Protein AF-A0A800BW00-F1 (afdb_monomer)

Solvent-accessible surface area (backbone atoms only — not comparable to full-atom values): 14120 Å² total; per-residue (Å²): 138,85,85,80,90,79,87,91,86,82,82,83,68,64,70,68,63,59,71,74,69,76,74,95,63,88,68,60,71,75,59,59,66,57,48,54,57,53,54,50,50,49,52,53,50,50,56,48,49,52,53,50,49,52,51,50,49,50,48,52,51,47,51,51,48,52,56,72,67,38,97,71,76,51,68,28,74,31,59,36,51,35,24,30,64,64,53,65,31,50,67,81,62,54,48,66,41,46,53,52,52,51,55,49,57,40,66,57,55,62,74,54,55,73,69,74,48,87,55,77,43,78,48,44,26,68,59,50,11,66,46,58,75,42,58,55,73,56,28,49,54,52,49,60,59,26,44,64,49,44,53,67,30,52,40,37,38,71,80,49,99,87,42,76,46,77,42,54,49,33,71,45,64,47,72,40,88,88,79,49,32,37,41,35,21,59,20,71,80,56,46,66,42,49,39,92,74,88,66,69,54,30,73,47,46,41,53,81,54,46,81,58,86,44,40,65,60,52,48,51,50,42,41,56,47,44,67,53,75,87,81,66,86,82,80,80,88,88,124

pLDDT: mean 77.27, std 19.31, range [29.03, 94.06]

Secondary structure (DSSP, 8-state):
-----------SSHHHHSSSSS------HHHHHHHHHHHHHHHHHHHHHHHHHHHHHHHHHHHHHHHHH-TT--GGGSEEEEEHHHHHSB----HHHHHHHHHHHHT--HHHHTTT---EEEEEHHHHHHHHT--HHHHHHHHHHHHHHHHHPEEEEESSSS-EEEEESEEEEEEETTTTEEEEEE-HHHHTTTSS--SSEEEEETHHHHT---HHHHHHHHHHHHHS--SS--SSS--

Mean predicted aligned error: 15.11 Å

Nearest PDB structures (foldseek):
  7sgc-assembly1_C  TM=8.863E-01  e=3.454E-10  Escherichia coli
  7rva-assembly1_C  TM=8.555E-01  e=1.432E-09  Escherichia coli K-12
  7soz-assembly1_C  TM=8.643E-01  e=3.095E-09  Escherichia coli
  1hkq-assembly1_A  TM=8.063E-01  e=1.574E-05  Pseudomonas savastanoi
  1hkq-assembly1_B  TM=7.319E-01  e=1.411E-04  Pseudomonas savastanoi

Foldseek 3Di:
DDDDDDDDPDPPPVVVVVVVPDDPPPPPPVVVVVVVVVVVVVVVVVVVVVVVVVVVVVVVVVVVVVCVVDPPPQLQQFKFKFFLQQLPWDWDDWPLLVLVLRSQLSQDDQVCLVVLDWDKGKDALVSSCRNQVHDSVVSLVSLVVNQVVLQVIWTWGDPDPPDIDIDRQWPDWDQDNVRRMIITTGDSVRSVRGHDDPDQMFMDRNNVVSPDPGPVVVSVVSNVRSPPPPPDDDDDPPD

Structure (mmCIF, N/CA/C/O backbone):
data_AF-A0A800BW00-F1
#
_entry.id   AF-A0A800BW00-F1
#
loop_
_atom_site.group_PDB
_atom_site.id
_atom_site.type_symbol
_atom_site.label_atom_id
_atom_site.label_alt_id
_atom_site.label_comp_id
_atom_site.label_asym_id
_atom_site.label_entity_id
_atom_site.label_seq_id
_atom_site.pdbx_PDB_ins_code
_atom_site.Cartn_x
_atom_site.Cartn_y
_atom_site.Cartn_z
_atom_site.occupancy
_atom_site.B_iso_or_equiv
_atom_site.auth_seq_id
_atom_site.auth_comp_id
_atom_site.auth_asym_id
_atom_site.auth_atom_id
_atom_site.pdbx_PDB_model_num
ATOM 1 N N . MET A 1 1 ? 78.140 -37.253 34.066 1.00 41.62 1 MET A N 1
ATOM 2 C CA . MET A 1 1 ? 77.444 -37.185 32.760 1.00 41.62 1 MET A CA 1
ATOM 3 C C . MET A 1 1 ? 76.168 -36.368 32.936 1.00 41.62 1 MET A C 1
ATOM 5 O O . MET A 1 1 ? 75.093 -36.925 33.069 1.00 41.62 1 MET A O 1
ATOM 9 N N . ASP A 1 2 ? 76.222 -35.083 33.258 1.00 29.98 2 ASP A N 1
ATOM 10 C CA . ASP A 1 2 ? 76.850 -33.948 32.567 1.00 29.98 2 ASP A CA 1
ATOM 11 C C . ASP A 1 2 ? 76.110 -33.461 31.315 1.00 29.98 2 ASP A C 1
ATOM 13 O O . ASP A 1 2 ? 75.884 -34.200 30.365 1.00 29.98 2 ASP A O 1
ATOM 17 N N . TYR A 1 3 ? 75.860 -32.149 31.371 1.00 29.03 3 TYR A N 1
ATOM 18 C CA . TYR A 1 3 ? 75.528 -31.185 30.321 1.00 29.03 3 TYR A CA 1
ATOM 19 C C . TYR A 1 3 ? 74.056 -30.958 29.913 1.00 29.03 3 TYR A C 1
ATOM 21 O O . TYR A 1 3 ? 73.562 -31.403 28.888 1.00 29.03 3 TYR A O 1
ATOM 29 N N . LYS A 1 4 ? 73.466 -30.042 30.702 1.00 37.84 4 LYS A N 1
ATOM 30 C CA . LYS A 1 4 ? 72.982 -28.702 30.297 1.00 37.84 4 LYS A CA 1
ATOM 31 C C . LYS A 1 4 ? 71.547 -28.510 29.784 1.00 37.84 4 LYS A C 1
ATOM 33 O O . LYS A 1 4 ? 71.197 -28.743 28.635 1.00 37.84 4 LYS A O 1
ATOM 38 N N . ARG A 1 5 ? 70.799 -27.828 30.662 1.00 41.22 5 ARG A N 1
ATOM 39 C CA . ARG A 1 5 ? 69.861 -26.738 30.352 1.00 41.22 5 ARG A CA 1
ATOM 40 C C . ARG A 1 5 ? 70.547 -25.671 29.484 1.00 41.22 5 ARG A C 1
ATOM 42 O O . ARG A 1 5 ? 71.593 -25.180 29.894 1.00 41.22 5 ARG A O 1
ATOM 49 N N . GLU A 1 6 ? 69.924 -25.240 28.388 1.00 34.34 6 GLU A N 1
ATOM 50 C CA . GLU A 1 6 ? 70.204 -23.939 27.756 1.00 34.34 6 GLU A CA 1
ATOM 51 C C . GLU A 1 6 ? 69.016 -23.495 26.866 1.00 34.34 6 GLU A C 1
ATOM 53 O O . GLU A 1 6 ? 68.784 -24.001 25.777 1.00 34.34 6 GLU A O 1
ATOM 58 N N . ASN A 1 7 ? 68.230 -22.558 27.408 1.00 35.44 7 ASN A N 1
ATOM 59 C CA . ASN A 1 7 ? 67.708 -21.343 26.768 1.00 35.44 7 ASN A CA 1
ATOM 60 C C . ASN A 1 7 ? 67.065 -21.410 25.363 1.00 35.44 7 ASN A C 1
ATOM 62 O O . ASN A 1 7 ? 67.745 -21.347 24.346 1.00 35.44 7 ASN A O 1
ATOM 66 N N . LEU A 1 8 ? 65.733 -21.273 25.314 1.00 38.78 8 LEU A N 1
ATOM 67 C CA . LEU A 1 8 ? 65.005 -20.714 24.159 1.00 38.78 8 LEU A CA 1
ATOM 68 C C . LEU A 1 8 ? 63.895 -19.751 24.612 1.00 38.78 8 LEU A C 1
ATOM 70 O O . LEU A 1 8 ? 62.760 -19.771 24.149 1.00 38.78 8 LEU A O 1
ATOM 74 N N . GLY A 1 9 ? 64.258 -18.871 25.542 1.00 42.97 9 GLY A N 1
ATOM 75 C CA . GLY A 1 9 ? 63.550 -17.627 25.804 1.00 42.97 9 GLY A CA 1
ATOM 76 C C . GLY A 1 9 ? 64.455 -16.466 25.428 1.00 42.97 9 GLY A C 1
ATOM 77 O O . GLY A 1 9 ? 65.104 -15.939 26.307 1.00 42.97 9 GLY A O 1
ATOM 78 N N . TYR A 1 10 ? 64.562 -16.120 24.144 1.00 36.16 10 TYR A N 1
ATOM 79 C CA . TYR A 1 10 ? 65.079 -14.833 23.647 1.00 36.16 10 TYR A CA 1
ATOM 80 C C . TYR A 1 10 ? 64.805 -14.750 22.133 1.00 36.16 10 TYR A C 1
ATOM 82 O O . TYR A 1 10 ? 64.860 -15.769 21.451 1.00 36.16 10 TYR A O 1
ATOM 90 N N . LYS A 1 11 ? 64.555 -13.538 21.610 1.00 42.19 11 LYS A N 1
ATOM 91 C CA . LYS A 1 11 ? 64.325 -13.157 20.186 1.00 42.19 11 LYS A CA 1
ATOM 92 C C . LYS A 1 11 ? 62.882 -12.935 19.703 1.00 42.19 11 LYS A C 1
ATOM 94 O O . LYS A 1 11 ? 62.528 -13.307 18.585 1.00 42.19 11 LYS A O 1
ATOM 99 N N . ARG A 1 12 ? 62.071 -12.191 20.465 1.00 42.47 12 ARG A N 1
ATOM 100 C CA . ARG A 1 12 ? 60.979 -11.377 19.872 1.00 42.47 12 ARG A CA 1
ATOM 101 C C . ARG A 1 12 ? 61.282 -9.875 19.792 1.00 42.47 12 ARG A C 1
ATOM 103 O O . ARG A 1 12 ? 60.566 -9.174 19.083 1.00 42.47 12 ARG A O 1
ATOM 110 N N . GLU A 1 13 ? 62.357 -9.388 20.412 1.00 40.47 13 GLU A N 1
ATOM 111 C CA . GLU A 1 13 ? 62.658 -7.946 20.442 1.00 40.47 13 GLU A CA 1
ATOM 112 C C . GLU A 1 13 ? 63.610 -7.462 19.330 1.00 40.47 13 GLU A C 1
ATOM 114 O O . GLU A 1 13 ? 63.508 -6.316 18.898 1.00 40.47 13 GLU A O 1
ATOM 119 N N . ASP A 1 14 ? 64.415 -8.338 18.722 1.00 40.94 14 ASP A N 1
ATOM 120 C CA . ASP A 1 14 ? 65.427 -7.907 17.737 1.00 40.94 14 ASP A CA 1
ATOM 121 C C . ASP A 1 14 ? 64.883 -7.605 16.327 1.00 40.94 14 ASP A C 1
ATOM 123 O O . ASP A 1 14 ? 65.545 -6.945 15.525 1.00 40.94 14 ASP A O 1
ATOM 127 N N . LYS A 1 15 ? 63.652 -8.025 15.996 1.00 41.81 15 LYS A N 1
ATOM 128 C CA . LYS A 1 15 ? 63.045 -7.710 14.684 1.00 41.81 15 LYS A CA 1
ATOM 129 C C . LYS A 1 15 ? 62.496 -6.284 14.593 1.00 41.81 15 LYS A C 1
ATOM 131 O O . LYS A 1 15 ? 62.292 -5.799 13.482 1.00 41.81 15 LYS A O 1
ATOM 136 N N . LYS A 1 16 ? 62.293 -5.597 15.724 1.00 40.97 16 LYS A N 1
ATOM 137 C CA . LYS A 1 16 ? 61.867 -4.187 15.728 1.00 40.97 16 LYS A CA 1
ATOM 138 C C . LYS A 1 16 ? 63.022 -3.232 15.415 1.00 40.97 16 LYS A C 1
ATOM 140 O O . LYS A 1 16 ? 62.787 -2.220 14.769 1.00 40.97 16 LYS A O 1
ATOM 145 N N . ASN A 1 17 ? 64.261 -3.595 15.754 1.00 39.09 17 ASN A N 1
ATOM 146 C CA . ASN A 1 17 ? 65.434 -2.743 15.520 1.00 39.09 17 ASN A CA 1
ATOM 147 C C . ASN A 1 17 ? 66.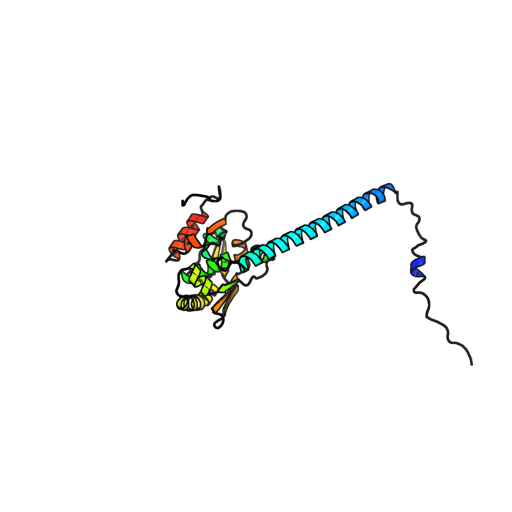141 -2.982 14.176 1.00 39.09 17 ASN A C 1
ATOM 149 O O . ASN A 1 17 ? 66.940 -2.148 13.756 1.00 39.09 17 ASN A O 1
ATOM 153 N N . LEU A 1 18 ? 65.819 -4.061 13.452 1.00 37.88 18 LEU A N 1
ATOM 154 C CA . LEU A 1 18 ? 66.419 -4.338 12.139 1.00 37.88 18 LEU A CA 1
ATOM 155 C C . LEU A 1 18 ? 65.676 -3.677 10.962 1.00 37.88 18 LEU A C 1
ATOM 157 O O . LEU A 1 18 ? 66.246 -3.529 9.884 1.00 37.88 18 LEU A O 1
ATOM 161 N N . LEU A 1 19 ? 64.437 -3.222 11.171 1.00 38.59 19 LEU A N 1
ATOM 162 C CA . LEU A 1 19 ? 63.705 -2.390 10.203 1.00 38.59 19 LEU A CA 1
ATOM 163 C C . LEU A 1 19 ? 63.996 -0.888 10.368 1.00 38.59 19 LEU A C 1
ATOM 165 O O . LEU A 1 19 ? 63.634 -0.100 9.501 1.00 38.59 19 LEU A O 1
ATOM 169 N N . VAL A 1 20 ? 64.695 -0.495 11.440 1.00 45.06 20 VAL A N 1
ATOM 170 C CA . VAL A 1 20 ? 65.101 0.900 11.701 1.00 45.06 20 VAL A CA 1
ATOM 171 C C . VAL A 1 20 ? 66.422 1.257 10.996 1.00 45.06 20 VAL A C 1
ATOM 173 O O . VAL A 1 20 ? 66.742 2.429 10.838 1.00 45.06 20 VAL A O 1
ATOM 176 N N . LYS A 1 21 ? 67.180 0.273 10.491 1.00 45.50 21 LYS A N 1
ATOM 177 C CA . LYS A 1 21 ? 68.463 0.495 9.798 1.00 45.50 21 LYS A CA 1
ATOM 178 C C . LYS A 1 21 ? 68.526 -0.199 8.439 1.00 45.50 21 LYS A C 1
ATOM 180 O O . LYS A 1 21 ? 69.356 -1.073 8.221 1.00 45.50 21 LYS A O 1
ATOM 185 N N . LYS A 1 22 ? 67.658 0.185 7.505 1.00 39.34 22 LYS A N 1
ATOM 186 C CA . LYS A 1 22 ? 67.897 -0.009 6.064 1.00 39.34 22 LYS A CA 1
ATOM 187 C C . LYS A 1 22 ? 67.006 0.942 5.274 1.00 39.34 22 LYS A C 1
ATOM 189 O O . LYS A 1 22 ? 65.832 0.668 5.056 1.00 39.34 22 LYS A O 1
ATOM 194 N N . GLY A 1 23 ? 67.595 2.052 4.838 1.00 36.59 23 GLY A N 1
ATOM 195 C CA . GLY A 1 23 ? 66.971 2.965 3.888 1.00 36.59 23 GLY A CA 1
ATOM 196 C C . GLY A 1 23 ? 66.739 4.370 4.422 1.00 36.59 23 GLY A C 1
ATOM 197 O O . GLY A 1 23 ? 65.616 4.859 4.365 1.00 36.59 23 GLY A O 1
ATOM 198 N N . GLU A 1 24 ? 67.810 5.067 4.804 1.00 39.94 24 GLU A N 1
ATOM 199 C CA . GLU A 1 24 ? 67.910 6.504 4.521 1.00 39.94 24 GLU A CA 1
ATOM 200 C C . GLU A 1 24 ? 67.928 6.685 2.992 1.00 39.94 24 GLU A C 1
ATOM 202 O O . GLU A 1 24 ? 68.949 6.946 2.364 1.00 39.94 24 GLU A O 1
ATOM 207 N N . LYS A 1 25 ? 66.783 6.459 2.347 1.00 44.72 25 LYS A N 1
ATOM 208 C CA . LYS A 1 25 ? 66.504 7.076 1.060 1.00 44.72 25 LYS A CA 1
ATOM 209 C C . LYS A 1 25 ? 65.885 8.413 1.408 1.00 44.72 25 LYS A C 1
ATOM 211 O O . LYS A 1 25 ? 64.810 8.455 1.996 1.00 44.72 25 LYS A O 1
ATOM 216 N N . SER A 1 26 ? 66.605 9.481 1.083 1.00 45.34 26 SER A N 1
ATOM 217 C CA . SER A 1 26 ? 66.084 10.843 1.026 1.00 45.34 26 SER A CA 1
ATOM 218 C C . SER A 1 26 ? 64.812 10.838 0.172 1.00 45.34 26 SER A C 1
ATOM 220 O O . SER A 1 26 ? 64.856 10.885 -1.058 1.00 45.34 26 SER A O 1
ATOM 222 N N . TYR A 1 27 ? 63.660 10.670 0.821 1.00 41.00 27 TYR A N 1
ATOM 223 C CA . TYR A 1 27 ? 62.374 10.904 0.197 1.00 41.00 27 TYR A CA 1
ATOM 224 C C . TYR A 1 27 ? 62.243 12.411 0.095 1.00 41.00 27 TYR A C 1
ATOM 226 O O . TYR A 1 27 ? 62.194 13.104 1.107 1.00 41.00 27 TYR A O 1
ATOM 234 N N . ASN A 1 28 ? 62.233 12.895 -1.143 1.00 49.25 28 ASN A N 1
ATOM 235 C CA . ASN A 1 28 ? 62.071 14.294 -1.493 1.00 49.25 28 ASN A CA 1
ATOM 236 C C . ASN A 1 28 ? 60.967 14.930 -0.624 1.00 49.25 28 ASN A C 1
ATOM 238 O O . ASN A 1 28 ? 59.780 14.619 -0.769 1.00 49.25 28 ASN A O 1
ATOM 242 N N . THR A 1 29 ? 61.375 15.803 0.299 1.00 50.78 29 THR A N 1
ATOM 243 C CA . THR A 1 29 ? 60.550 16.433 1.344 1.00 50.78 29 THR A CA 1
ATOM 244 C C . THR A 1 29 ? 59.354 17.203 0.763 1.00 50.78 29 THR A C 1
ATOM 246 O O . THR A 1 29 ? 58.378 17.474 1.459 1.00 50.78 29 THR A O 1
ATOM 249 N N . SER A 1 30 ? 59.387 17.497 -0.543 1.00 49.91 30 SER A N 1
ATOM 250 C CA . SER A 1 30 ? 58.308 18.131 -1.308 1.00 49.91 30 SER A CA 1
ATOM 251 C C . SER A 1 30 ? 57.120 17.216 -1.657 1.00 49.91 30 SER A C 1
ATOM 253 O O . SER A 1 30 ? 56.033 17.725 -1.925 1.00 49.91 30 SER A O 1
ATOM 255 N N . HIS A 1 31 ? 57.288 15.886 -1.660 1.00 49.12 31 HIS A N 1
ATOM 256 C CA . HIS A 1 31 ? 56.209 14.930 -1.966 1.00 49.12 31 HIS A CA 1
ATOM 257 C C . HIS A 1 31 ? 55.423 14.529 -0.709 1.00 49.12 31 HIS A C 1
ATOM 259 O O . HIS A 1 31 ? 54.194 14.490 -0.728 1.00 49.12 31 HIS A O 1
ATOM 265 N N . VAL A 1 32 ? 56.114 14.311 0.415 1.00 50.03 32 VAL A N 1
ATOM 266 C CA . VAL A 1 32 ? 55.488 14.002 1.715 1.00 50.03 32 VAL A CA 1
ATOM 267 C C . VAL A 1 32 ? 54.689 15.202 2.245 1.00 50.03 32 VAL A C 1
ATOM 269 O O . VAL A 1 32 ? 53.595 15.020 2.781 1.00 50.03 32 VAL A O 1
ATOM 272 N N . SER A 1 33 ? 55.159 16.435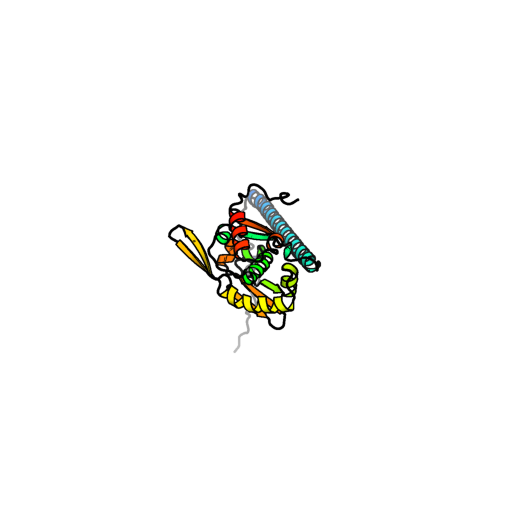 2.009 1.00 53.69 33 SER A N 1
ATOM 273 C CA . SER A 1 33 ? 54.460 17.657 2.434 1.00 53.69 33 SER A CA 1
ATOM 274 C C . SER A 1 33 ? 53.135 17.912 1.707 1.00 53.69 33 SER A C 1
ATOM 276 O O . SER A 1 33 ? 52.297 18.633 2.237 1.00 53.69 33 SER A O 1
ATOM 278 N N . ARG A 1 34 ? 52.907 17.301 0.532 1.00 56.56 34 ARG A N 1
ATOM 279 C CA . ARG A 1 34 ? 51.633 17.387 -0.213 1.00 56.56 34 ARG A CA 1
ATOM 280 C C . ARG A 1 34 ? 50.630 16.293 0.168 1.00 56.56 34 ARG A C 1
ATOM 282 O O . ARG A 1 34 ? 49.428 16.523 0.086 1.00 56.56 34 ARG A O 1
ATOM 289 N N . ILE A 1 35 ? 51.101 15.127 0.617 1.00 57.56 35 ILE A N 1
ATOM 290 C CA . ILE A 1 35 ? 50.253 13.967 0.955 1.00 57.56 35 ILE A CA 1
ATOM 291 C C . ILE A 1 35 ? 49.635 14.105 2.354 1.00 57.56 35 ILE A C 1
ATOM 293 O O . ILE A 1 35 ? 48.462 13.789 2.547 1.00 57.56 35 ILE A O 1
ATOM 297 N N . VAL A 1 36 ? 50.392 14.615 3.330 1.00 60.59 36 VAL A N 1
ATOM 298 C CA . VAL A 1 36 ? 49.914 14.786 4.715 1.00 60.59 36 VAL A CA 1
ATOM 299 C C . VAL A 1 36 ? 48.703 15.741 4.815 1.00 60.59 36 VAL A C 1
ATOM 301 O O . VAL A 1 36 ? 47.727 15.375 5.475 1.00 60.59 36 VAL A O 1
ATOM 304 N N . PRO A 1 37 ? 48.671 16.902 4.128 1.00 68.12 37 PRO A N 1
ATOM 305 C CA . PRO A 1 37 ? 47.488 17.763 4.078 1.00 68.12 37 PRO A CA 1
ATOM 306 C C . PRO A 1 37 ? 46.283 17.084 3.423 1.00 68.12 37 PRO A C 1
ATOM 308 O O . PRO A 1 37 ? 45.175 17.207 3.935 1.00 68.12 37 PRO A O 1
ATOM 311 N N . ALA A 1 38 ? 46.490 16.323 2.342 1.00 67.25 38 ALA A N 1
ATOM 312 C CA . ALA A 1 38 ? 45.420 15.596 1.657 1.00 67.25 38 ALA A CA 1
ATOM 313 C C . ALA A 1 38 ? 44.817 14.482 2.535 1.00 67.25 38 ALA A C 1
ATOM 315 O O . ALA A 1 38 ? 43.601 14.304 2.571 1.00 67.25 38 ALA A O 1
ATOM 316 N N . MET A 1 39 ? 45.642 13.769 3.310 1.00 63.50 39 MET A N 1
ATOM 317 C CA . MET A 1 39 ? 45.172 12.782 4.291 1.00 63.50 39 MET A CA 1
ATOM 318 C C . MET A 1 39 ? 44.421 13.425 5.463 1.00 63.50 39 MET A C 1
ATOM 320 O O . MET A 1 39 ? 43.438 12.857 5.937 1.00 63.50 39 MET A O 1
ATOM 324 N N . ASN A 1 40 ? 44.846 14.603 5.926 1.00 74.25 40 ASN A N 1
ATOM 325 C CA . ASN A 1 40 ? 44.135 15.340 6.974 1.00 74.25 40 ASN A CA 1
ATOM 326 C C . ASN A 1 40 ? 42.794 15.885 6.464 1.00 74.25 40 ASN A C 1
ATOM 328 O O . ASN A 1 40 ? 41.780 15.732 7.138 1.00 74.25 40 ASN A O 1
ATOM 332 N N . GLN A 1 41 ? 42.754 16.396 5.232 1.00 76.94 41 GLN A N 1
ATOM 333 C CA . GLN A 1 41 ? 41.512 16.782 4.562 1.00 76.94 41 GLN A CA 1
ATOM 334 C C . GLN A 1 41 ? 40.561 15.589 4.397 1.00 76.94 41 GLN A C 1
ATOM 336 O O . GLN A 1 41 ? 39.372 15.716 4.671 1.00 76.94 41 GLN A O 1
ATOM 341 N N . ALA A 1 42 ? 41.067 14.412 4.016 1.00 75.06 42 ALA A N 1
ATOM 342 C CA . ALA A 1 42 ? 40.253 13.201 3.915 1.00 75.06 42 ALA A CA 1
ATOM 343 C C . ALA A 1 42 ? 39.660 12.782 5.274 1.00 75.06 42 ALA A C 1
ATOM 345 O O . ALA A 1 42 ? 38.479 12.446 5.345 1.00 75.06 42 ALA A O 1
ATOM 346 N N . LYS A 1 43 ? 40.438 12.859 6.363 1.00 77.75 43 LYS A N 1
ATOM 347 C CA . LYS A 1 43 ? 39.954 12.593 7.731 1.00 77.75 43 LYS A CA 1
ATOM 348 C C . LYS A 1 43 ? 38.872 13.584 8.163 1.00 77.75 43 LYS A C 1
ATOM 350 O O . LYS A 1 43 ? 37.845 13.164 8.694 1.00 77.75 43 LYS A O 1
ATOM 355 N N . ASP A 1 44 ? 39.055 14.869 7.872 1.00 85.50 44 ASP A N 1
ATOM 356 C CA . ASP A 1 44 ? 38.064 15.908 8.172 1.00 85.50 44 ASP A CA 1
ATOM 357 C C . ASP A 1 44 ? 36.767 15.717 7.376 1.00 85.50 44 ASP A C 1
ATOM 359 O O . ASP A 1 44 ? 35.671 15.924 7.901 1.00 85.50 44 ASP A O 1
ATOM 363 N N . LEU A 1 45 ? 36.868 15.293 6.113 1.00 85.31 45 LEU A N 1
ATOM 364 C CA . LEU A 1 45 ? 35.713 14.986 5.268 1.00 85.31 45 LEU A CA 1
ATOM 365 C C . LEU A 1 45 ? 34.942 13.767 5.779 1.00 85.31 45 LEU A C 1
ATOM 367 O O . LEU A 1 45 ? 33.714 13.813 5.836 1.00 85.31 45 LEU A O 1
ATOM 371 N N . ILE A 1 46 ? 35.639 12.711 6.204 1.00 84.94 46 ILE A N 1
ATOM 372 C CA . ILE A 1 46 ? 35.016 11.530 6.819 1.00 84.94 46 ILE A CA 1
ATOM 373 C C . ILE A 1 46 ? 34.299 11.930 8.113 1.00 84.94 46 ILE A C 1
ATOM 375 O O . ILE A 1 46 ? 33.116 11.632 8.269 1.00 84.94 46 ILE A O 1
ATOM 379 N N . ALA A 1 47 ? 34.949 12.712 8.979 1.00 87.75 47 ALA A N 1
ATOM 380 C CA . ALA A 1 47 ? 34.338 13.209 10.212 1.00 87.75 47 ALA A CA 1
ATOM 381 C C . ALA A 1 47 ? 33.104 14.098 9.948 1.00 87.75 47 ALA A C 1
ATOM 383 O O . ALA A 1 47 ? 32.127 14.066 10.700 1.00 87.75 47 ALA A O 1
ATOM 384 N N . ARG A 1 48 ? 33.106 14.891 8.865 1.00 87.62 48 ARG A N 1
ATOM 385 C CA . ARG A 1 48 ? 31.930 15.663 8.420 1.00 87.62 48 ARG A CA 1
ATOM 386 C C . ARG A 1 48 ? 30.810 14.756 7.911 1.00 87.62 48 ARG A C 1
ATOM 388 O O . ARG A 1 48 ? 29.658 14.993 8.263 1.00 87.62 48 ARG A O 1
ATOM 395 N N . LEU A 1 49 ? 31.121 13.721 7.128 1.00 83.44 49 LEU A N 1
ATOM 396 C CA . LEU A 1 49 ? 30.138 12.748 6.637 1.00 83.44 49 LEU A CA 1
ATOM 397 C C . LEU A 1 49 ? 29.487 11.963 7.779 1.00 83.44 49 LEU A C 1
ATOM 399 O O . LEU A 1 49 ? 28.273 11.780 7.769 1.00 83.44 49 LEU A O 1
ATOM 403 N N . GLU A 1 50 ? 30.259 11.552 8.782 1.00 87.12 50 GLU A N 1
ATOM 404 C CA . GLU A 1 50 ? 29.741 10.882 9.979 1.00 87.12 50 GLU A CA 1
ATOM 405 C C . GLU A 1 50 ? 28.809 11.797 10.779 1.00 87.12 50 GLU A C 1
ATOM 407 O O . GLU A 1 50 ? 27.705 11.389 11.136 1.00 87.12 50 GLU A O 1
ATOM 412 N N . LYS A 1 51 ? 29.184 13.071 10.972 1.00 88.00 51 LYS A N 1
ATOM 413 C CA . LYS A 1 51 ? 28.306 14.074 11.602 1.00 88.00 51 LYS A CA 1
ATOM 414 C C . LYS A 1 51 ? 27.020 14.298 10.807 1.00 88.00 51 LYS A C 1
ATOM 416 O O . LYS A 1 51 ? 25.951 14.404 11.403 1.00 88.00 51 LYS A O 1
ATOM 421 N N . LEU A 1 52 ? 27.098 14.357 9.477 1.00 85.75 52 LEU A N 1
ATOM 422 C CA . LEU A 1 52 ? 25.927 14.506 8.608 1.00 85.75 52 LEU A CA 1
ATOM 423 C C . LEU A 1 52 ? 25.009 13.284 8.678 1.00 85.75 52 LEU A C 1
ATOM 425 O O . LEU A 1 52 ? 23.799 13.456 8.810 1.00 85.75 52 LEU A O 1
ATOM 429 N N . ARG A 1 53 ? 25.569 12.068 8.650 1.00 81.62 53 ARG A N 1
ATOM 430 C CA . ARG A 1 53 ? 24.812 10.818 8.819 1.00 81.62 53 ARG A CA 1
ATOM 431 C C . ARG A 1 53 ? 24.124 10.773 10.176 1.00 81.62 53 ARG A C 1
ATOM 433 O O . ARG A 1 53 ? 22.913 10.607 10.212 1.00 81.62 53 ARG A O 1
ATOM 440 N N . ALA A 1 54 ? 24.844 11.054 11.260 1.00 85.69 54 ALA A N 1
ATOM 441 C CA . ALA A 1 54 ? 24.277 11.087 12.606 1.00 85.69 54 ALA A CA 1
ATOM 442 C C . ALA A 1 54 ? 23.188 12.164 12.761 1.00 85.69 54 ALA A C 1
ATOM 444 O O . ALA A 1 54 ? 22.173 11.930 13.412 1.00 85.69 54 ALA A O 1
ATOM 445 N N . ASN A 1 55 ? 23.355 13.341 12.150 1.00 87.25 55 ASN A N 1
ATOM 446 C CA . ASN A 1 55 ? 22.319 14.378 12.136 1.00 87.25 55 ASN A CA 1
ATOM 447 C C . ASN A 1 55 ? 21.091 13.944 11.330 1.00 87.25 55 ASN A C 1
ATOM 449 O O . ASN A 1 55 ? 19.965 14.211 11.746 1.00 87.25 55 ASN A O 1
ATOM 453 N N . HIS A 1 56 ? 21.294 13.269 10.199 1.00 79.31 56 HIS A N 1
ATOM 454 C CA . HIS A 1 56 ? 20.215 12.739 9.374 1.00 79.31 56 HIS A CA 1
ATOM 455 C C . HIS A 1 56 ? 19.465 11.605 10.085 1.00 79.31 56 HIS A C 1
ATOM 457 O O . HIS A 1 56 ? 18.240 11.600 10.084 1.00 79.31 56 HIS A O 1
ATOM 463 N N . GLU A 1 57 ? 20.176 10.697 10.754 1.00 77.88 57 GLU A N 1
ATOM 464 C CA . GLU A 1 57 ? 19.608 9.629 11.584 1.00 77.88 57 GLU A CA 1
ATOM 465 C C . GLU A 1 57 ? 18.839 10.201 12.774 1.00 77.88 57 GLU A C 1
ATOM 467 O O . GLU A 1 57 ? 17.695 9.823 12.992 1.00 77.88 57 GLU A O 1
ATOM 472 N N . LYS A 1 58 ? 19.399 11.183 13.493 1.00 76.69 58 LYS A N 1
ATOM 473 C CA . LYS A 1 58 ? 18.696 11.891 14.576 1.00 76.69 58 LYS A CA 1
ATOM 474 C C . LYS A 1 58 ? 17.461 12.630 14.071 1.00 76.69 58 LYS A C 1
ATOM 476 O O . LYS A 1 58 ? 16.453 12.647 14.768 1.00 76.69 58 LYS A O 1
ATOM 481 N N . LYS A 1 59 ? 17.518 13.231 12.878 1.00 76.44 59 LYS A N 1
ATOM 482 C CA . LYS A 1 59 ? 16.364 13.881 12.243 1.00 76.44 59 LYS A CA 1
ATOM 483 C C . LYS A 1 59 ? 15.302 12.849 11.860 1.00 76.44 59 LYS A C 1
ATOM 485 O O . LYS A 1 59 ? 14.147 13.062 12.195 1.00 76.44 59 LYS A O 1
ATOM 490 N N . ALA A 1 60 ? 15.687 11.728 11.251 1.00 72.31 60 ALA A N 1
ATOM 491 C CA . ALA A 1 60 ? 14.784 10.629 10.910 1.00 72.31 60 ALA A CA 1
ATOM 492 C C . ALA A 1 60 ? 14.132 10.021 12.162 1.00 72.31 60 ALA A C 1
ATOM 494 O O . ALA A 1 60 ? 12.913 9.913 12.212 1.00 72.31 60 ALA A O 1
ATOM 495 N N . LEU A 1 61 ? 14.916 9.730 13.205 1.00 71.00 61 LEU A N 1
ATOM 496 C CA . LEU A 1 61 ? 14.441 9.240 14.502 1.00 71.00 61 LEU A CA 1
ATOM 497 C C . LEU A 1 61 ? 13.535 10.253 15.197 1.00 71.00 61 LEU A C 1
ATOM 499 O O . LEU A 1 61 ? 12.515 9.865 15.745 1.00 71.00 61 LEU A O 1
ATOM 503 N N . LYS A 1 62 ? 13.867 11.550 15.171 1.00 72.00 62 LYS A N 1
ATOM 504 C CA . LYS A 1 62 ? 13.023 12.608 15.743 1.00 72.00 62 LYS A CA 1
ATOM 505 C C . LYS A 1 62 ? 11.703 12.730 14.987 1.00 72.00 62 LYS A C 1
ATOM 507 O O . LYS A 1 62 ? 10.672 12.797 15.635 1.00 72.00 62 LYS A O 1
ATOM 512 N N . THR A 1 63 ? 11.717 12.692 13.656 1.00 65.38 63 THR A N 1
ATOM 513 C CA . THR A 1 63 ? 10.498 12.681 12.838 1.00 65.38 63 THR A CA 1
ATOM 514 C C . THR A 1 63 ? 9.673 11.419 13.089 1.00 65.38 63 THR A C 1
ATOM 516 O O . THR A 1 63 ? 8.468 11.523 13.262 1.00 65.38 63 THR A O 1
ATOM 519 N N . GLN A 1 64 ? 10.294 10.243 13.204 1.00 59.88 64 GLN A N 1
ATOM 520 C CA . GLN A 1 64 ? 9.611 8.998 13.579 1.00 59.88 64 GLN A CA 1
ATOM 521 C C . GLN A 1 64 ? 9.043 9.052 15.006 1.00 59.88 64 GLN A C 1
ATOM 523 O O . GLN A 1 64 ? 7.918 8.623 15.226 1.00 59.88 64 GLN A O 1
ATOM 528 N N . LEU A 1 65 ? 9.778 9.619 15.967 1.00 59.47 65 LEU A N 1
ATOM 529 C CA . LEU A 1 65 ? 9.328 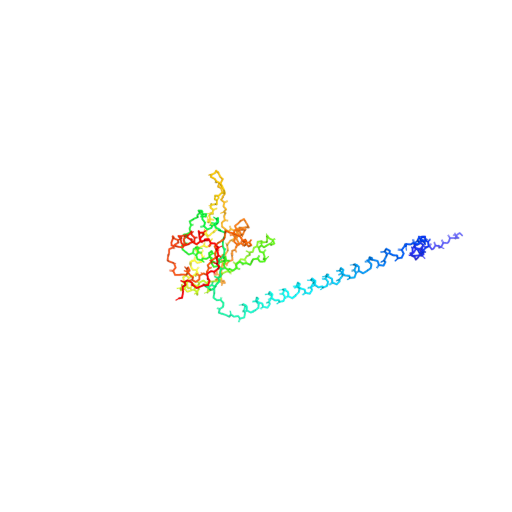9.839 17.344 1.00 59.47 65 LEU A CA 1
ATOM 530 C C . LEU A 1 65 ? 8.199 10.870 17.412 1.00 59.47 65 LEU A C 1
ATOM 532 O O . LEU A 1 65 ? 7.296 10.701 18.214 1.00 59.47 65 LEU A O 1
ATOM 536 N N . GLU A 1 66 ? 8.226 11.923 16.598 1.00 58.81 66 GLU A N 1
ATOM 537 C CA . GLU A 1 66 ? 7.147 12.912 16.482 1.00 58.81 66 GLU A CA 1
ATOM 538 C C . GLU A 1 66 ? 5.899 12.299 15.829 1.00 58.81 66 GLU A C 1
ATOM 540 O O . GLU A 1 66 ? 4.802 12.495 16.342 1.00 58.81 66 GLU A O 1
ATOM 545 N N . VAL A 1 67 ? 6.063 11.473 14.788 1.00 55.09 67 VAL A N 1
ATOM 546 C CA . VAL A 1 67 ? 4.982 10.683 14.167 1.00 55.09 67 VAL A CA 1
ATOM 547 C C . VAL A 1 67 ? 4.396 9.662 15.150 1.00 55.09 67 VAL A C 1
ATOM 549 O O . VAL A 1 67 ? 3.184 9.500 15.202 1.00 55.09 67 VAL A O 1
ATOM 552 N N . ALA A 1 68 ? 5.225 9.018 15.976 1.00 51.69 68 ALA A N 1
ATOM 553 C CA . ALA A 1 68 ? 4.776 8.103 17.028 1.00 51.69 68 ALA A CA 1
ATOM 554 C C . ALA A 1 68 ? 4.148 8.825 18.238 1.00 51.69 68 ALA A C 1
ATOM 556 O O . ALA A 1 68 ? 3.369 8.225 18.976 1.00 51.69 68 ALA A O 1
ATOM 557 N N . ARG A 1 69 ? 4.493 10.101 18.466 1.00 45.00 69 ARG A N 1
ATOM 558 C CA . ARG A 1 69 ? 3.972 10.941 19.562 1.00 45.00 69 ARG A CA 1
ATOM 559 C C . ARG A 1 69 ? 2.670 11.654 19.217 1.00 45.00 69 ARG A C 1
ATOM 561 O O . ARG A 1 69 ? 2.017 12.125 20.144 1.00 45.00 69 ARG A O 1
ATOM 568 N N . ASP A 1 70 ? 2.296 11.751 17.942 1.00 44.50 70 ASP A N 1
ATOM 569 C CA . ASP A 1 70 ? 1.022 12.335 17.531 1.00 44.50 70 ASP A CA 1
ATOM 570 C C . ASP A 1 70 ? -0.033 11.230 17.312 1.00 44.50 70 ASP A C 1
ATOM 572 O O . ASP A 1 70 ? -0.089 10.629 16.236 1.00 44.50 70 ASP A O 1
ATOM 576 N N . PRO A 1 71 ? -0.923 10.959 18.288 1.00 49.47 71 PRO A N 1
ATOM 577 C CA . PRO A 1 71 ? -2.012 9.985 18.145 1.00 49.47 71 PRO A CA 1
ATOM 578 C C . PRO A 1 71 ? -3.046 10.371 17.066 1.00 49.47 71 PRO A C 1
ATOM 580 O O . PRO A 1 71 ? -4.067 9.700 16.916 1.00 49.47 71 PRO A O 1
ATOM 583 N N . ARG A 1 72 ? -2.815 11.463 16.320 1.00 48.91 72 ARG A N 1
ATOM 584 C CA . ARG A 1 72 ? -3.652 11.963 15.226 1.00 48.91 72 ARG A CA 1
ATOM 585 C C . ARG A 1 72 ? -3.001 11.874 13.848 1.00 48.91 72 ARG A C 1
ATOM 587 O O . ARG A 1 72 ? -3.570 12.451 12.917 1.00 48.91 72 ARG A O 1
ATOM 594 N N . HIS A 1 73 ? -1.879 11.166 13.660 1.00 57.69 73 HIS A N 1
ATOM 595 C CA . HIS A 1 73 ? -1.397 10.893 12.301 1.00 57.69 73 HIS A CA 1
ATOM 596 C C . HIS A 1 73 ? -2.325 9.892 11.604 1.00 57.69 73 HIS A C 1
ATOM 598 O O . HIS A 1 73 ? -2.126 8.680 11.574 1.00 57.69 73 HIS A O 1
ATOM 604 N N . LYS A 1 74 ? -3.433 10.429 11.107 1.00 72.94 74 LYS A N 1
ATOM 605 C CA . LYS A 1 74 ? -4.480 9.693 10.429 1.00 72.94 74 LYS A CA 1
ATOM 606 C C . LYS A 1 74 ? -3.935 9.236 9.079 1.00 72.94 74 LYS A C 1
ATOM 608 O O . LYS A 1 74 ? -3.546 10.074 8.269 1.00 72.94 74 LYS A O 1
ATOM 613 N N . ILE A 1 75 ? -3.983 7.929 8.815 1.00 81.69 75 ILE A N 1
ATOM 614 C CA . ILE A 1 75 ? -3.543 7.320 7.542 1.00 81.69 75 ILE A CA 1
ATOM 615 C C . ILE A 1 75 ? -4.170 8.027 6.324 1.00 81.69 75 ILE A C 1
ATOM 617 O O . ILE A 1 75 ? -3.559 8.125 5.266 1.00 81.69 75 ILE A O 1
ATOM 621 N N . GLU A 1 76 ? -5.380 8.571 6.467 1.00 81.06 76 GLU A N 1
ATOM 622 C CA . GLU A 1 76 ? -6.055 9.369 5.436 1.00 81.06 76 GLU A CA 1
ATOM 623 C C . GLU A 1 76 ? -5.218 10.556 4.911 1.00 81.06 76 GLU A C 1
ATOM 625 O O . GLU A 1 76 ? -5.306 10.879 3.726 1.00 81.06 76 GLU A O 1
ATOM 630 N N . GLU A 1 77 ? -4.371 11.190 5.722 1.00 86.88 77 GLU A N 1
ATOM 631 C CA . GLU A 1 77 ? -3.530 12.305 5.257 1.00 86.88 77 GLU A CA 1
ATOM 632 C C . GLU A 1 77 ? -2.253 11.847 4.532 1.00 86.88 77 GLU A C 1
ATOM 634 O O . GLU A 1 77 ? -1.595 12.670 3.884 1.00 86.88 77 GLU A O 1
ATOM 639 N N . ASN A 1 78 ? -1.928 10.551 4.568 1.00 88.12 78 ASN A N 1
ATOM 640 C CA . ASN A 1 78 ? -0.740 10.015 3.915 1.00 88.12 78 ASN A CA 1
ATOM 641 C C . ASN A 1 78 ? -0.857 10.115 2.390 1.00 88.12 78 ASN A C 1
ATOM 643 O O . ASN A 1 78 ? -1.917 9.901 1.788 1.00 88.12 78 ASN A O 1
ATOM 647 N N . SER A 1 79 ? 0.269 10.418 1.746 1.00 88.94 79 SER A N 1
ATOM 648 C CA . SER A 1 79 ? 0.382 10.388 0.292 1.00 88.94 79 SER A CA 1
ATOM 649 C C . SER A 1 79 ? 0.694 8.980 -0.195 1.00 88.94 79 SER A C 1
ATOM 651 O O . SER A 1 79 ? 1.632 8.346 0.285 1.00 88.94 79 SER A O 1
ATOM 653 N N . VAL A 1 80 ? -0.036 8.533 -1.207 1.00 90.88 80 VAL A N 1
ATOM 654 C CA . VAL A 1 80 ? 0.249 7.305 -1.939 1.00 90.88 80 VAL A CA 1
ATOM 655 C C . VAL A 1 80 ? 0.919 7.666 -3.257 1.00 90.88 80 VAL A C 1
ATOM 657 O O . VAL A 1 80 ? 0.388 8.468 -4.025 1.00 90.88 80 VAL A O 1
ATOM 660 N N . VAL A 1 81 ? 2.070 7.049 -3.530 1.00 90.69 81 VAL A N 1
ATOM 661 C CA . VAL A 1 81 ? 2.857 7.268 -4.750 1.00 90.69 81 VAL A CA 1
ATOM 662 C C . VAL A 1 81 ? 3.010 5.953 -5.508 1.00 90.69 81 VAL A C 1
ATOM 664 O O . VAL A 1 81 ? 3.276 4.912 -4.908 1.00 90.69 81 VAL A O 1
ATOM 667 N N . LYS A 1 82 ? 2.814 5.984 -6.832 1.00 92.19 82 LYS A N 1
ATOM 668 C CA . LYS A 1 82 ? 2.931 4.804 -7.706 1.00 92.19 82 LYS A CA 1
ATOM 669 C C . LYS A 1 82 ? 3.398 5.170 -9.096 1.00 92.19 82 LYS A C 1
ATOM 671 O O . LYS A 1 82 ? 3.058 6.228 -9.612 1.00 92.19 82 LYS A O 1
ATOM 676 N N . SER A 1 83 ? 4.081 4.246 -9.759 1.00 92.62 83 SER A N 1
ATOM 677 C CA . SER A 1 83 ? 4.437 4.418 -11.166 1.00 92.62 83 SER A CA 1
ATOM 678 C C . SER A 1 83 ? 3.194 4.360 -12.055 1.00 92.62 83 SER A C 1
ATOM 680 O O . SER A 1 83 ? 2.267 3.581 -11.816 1.00 92.62 83 SER A O 1
ATOM 682 N N . ASN A 1 84 ? 3.198 5.125 -13.145 1.00 91.94 84 ASN A N 1
ATOM 683 C CA . ASN A 1 84 ? 2.115 5.125 -14.130 1.00 91.94 84 ASN A CA 1
ATOM 684 C C . ASN A 1 84 ? 1.918 3.740 -14.758 1.00 91.94 84 ASN A C 1
ATOM 686 O O . ASN A 1 84 ? 0.796 3.354 -15.076 1.00 91.94 84 ASN A O 1
ATOM 690 N N . ARG A 1 85 ? 3.001 2.964 -14.890 1.00 90.81 85 ARG A N 1
ATOM 691 C CA . ARG A 1 85 ? 2.954 1.575 -15.367 1.00 90.81 85 ARG A CA 1
ATOM 692 C C . ARG A 1 85 ? 2.114 0.700 -14.439 1.00 90.81 85 ARG A C 1
ATOM 694 O O . ARG A 1 85 ? 1.234 -0.006 -14.918 1.00 90.81 85 ARG A O 1
ATOM 701 N N . LEU A 1 86 ? 2.335 0.792 -13.127 1.00 91.81 86 LEU A N 1
ATOM 702 C CA . LEU A 1 86 ? 1.554 0.055 -12.131 1.00 91.81 86 LEU A CA 1
ATOM 703 C C . LEU A 1 86 ? 0.106 0.552 -12.060 1.00 91.81 86 LEU A C 1
ATOM 705 O O . LEU A 1 86 ? -0.821 -0.249 -11.994 1.00 91.81 86 LEU A O 1
ATOM 709 N N . ALA A 1 87 ? -0.102 1.865 -12.139 1.00 91.69 87 ALA A N 1
ATOM 710 C CA . ALA A 1 87 ? -1.436 2.460 -12.155 1.00 91.69 87 ALA A CA 1
ATOM 711 C C . ALA A 1 87 ? -2.287 2.001 -13.348 1.00 91.69 87 ALA A C 1
ATOM 713 O O . ALA A 1 87 ? -3.499 1.856 -13.225 1.00 91.69 87 ALA A O 1
ATOM 714 N N . ARG A 1 88 ? -1.654 1.748 -14.499 1.00 90.88 88 ARG A N 1
ATOM 715 C CA . ARG A 1 88 ? -2.308 1.268 -15.727 1.00 90.88 88 ARG A CA 1
ATOM 716 C C . ARG A 1 88 ? -2.282 -0.256 -15.875 1.00 90.88 88 ARG A C 1
ATOM 718 O O . ARG A 1 88 ? -2.976 -0.784 -16.741 1.00 90.88 88 ARG A O 1
ATOM 725 N N . ALA A 1 89 ? -1.542 -0.973 -15.031 1.00 91.56 89 ALA A N 1
ATOM 726 C CA . ALA A 1 89 ? -1.436 -2.432 -15.059 1.00 91.56 89 ALA A CA 1
ATOM 727 C C . ALA A 1 89 ? -2.794 -3.105 -14.852 1.00 91.56 89 ALA A C 1
ATOM 729 O O . ALA A 1 89 ? -3.634 -2.569 -14.134 1.00 91.56 89 ALA A O 1
ATOM 730 N N . TYR A 1 90 ? -3.028 -4.264 -15.459 1.00 86.75 90 TYR A N 1
ATOM 731 C CA . TYR A 1 90 ? -4.282 -4.989 -15.267 1.00 86.75 90 TYR A CA 1
ATOM 732 C C . TYR A 1 90 ? -4.263 -5.729 -13.927 1.00 86.75 90 TYR A C 1
ATOM 734 O O . TYR A 1 90 ? -3.308 -6.441 -13.623 1.00 86.75 90 TYR A O 1
ATOM 742 N N . TYR A 1 91 ? -5.316 -5.551 -13.137 1.00 88.44 91 TYR A N 1
ATOM 743 C CA . TYR A 1 91 ? -5.572 -6.304 -11.914 1.00 88.44 91 TYR A CA 1
ATOM 744 C C . TYR A 1 91 ? -7.057 -6.214 -11.561 1.00 88.44 91 TYR A C 1
ATOM 746 O O . TYR A 1 91 ? -7.756 -5.286 -11.983 1.00 88.44 91 TYR A O 1
ATOM 754 N N . ARG A 1 92 ? -7.533 -7.163 -10.755 1.00 88.25 92 ARG A N 1
ATOM 755 C CA . ARG A 1 92 ? -8.897 -7.184 -10.226 1.00 88.25 92 ARG A CA 1
ATOM 756 C C . ARG A 1 92 ? -8.829 -7.131 -8.705 1.00 88.25 92 ARG A C 1
ATOM 758 O O . ARG A 1 92 ? -8.303 -8.054 -8.098 1.00 88.25 92 ARG A O 1
ATOM 765 N N . PHE A 1 93 ? -9.364 -6.056 -8.132 1.00 89.38 93 PHE A N 1
ATOM 766 C CA . PHE A 1 93 ? -9.487 -5.885 -6.687 1.00 89.38 93 PHE A CA 1
ATOM 767 C C . PHE A 1 93 ? -10.943 -5.724 -6.281 1.00 89.38 93 PHE A C 1
ATOM 769 O O . PHE A 1 93 ? -11.724 -5.041 -6.959 1.00 89.38 93 PHE A O 1
ATOM 776 N N . ASP A 1 94 ? -11.266 -6.283 -5.124 1.00 92.12 94 ASP A N 1
ATOM 777 C CA . ASP A 1 94 ? -12.394 -5.823 -4.330 1.00 92.12 94 ASP A CA 1
ATOM 778 C C . ASP A 1 94 ? -12.082 -4.462 -3.677 1.00 92.12 94 ASP A C 1
ATOM 780 O O . ASP A 1 94 ? -10.924 -4.070 -3.505 1.00 92.12 94 ASP A O 1
ATOM 784 N N . ILE A 1 95 ? -13.116 -3.712 -3.300 1.00 92.56 95 ILE A N 1
ATOM 785 C CA . ILE A 1 95 ? -12.947 -2.402 -2.664 1.00 92.56 95 ILE A CA 1
ATOM 786 C C . ILE A 1 95 ? -12.184 -2.509 -1.339 1.00 92.56 95 ILE A C 1
ATOM 788 O O . ILE A 1 95 ? -11.346 -1.659 -1.048 1.00 92.56 95 ILE A O 1
ATOM 792 N N . VAL A 1 96 ? -12.423 -3.567 -0.559 1.00 94.06 96 VAL A N 1
ATOM 793 C CA . VAL A 1 96 ? -11.755 -3.784 0.732 1.00 94.06 96 VAL A CA 1
ATOM 794 C C . VAL A 1 96 ? -10.261 -4.039 0.535 1.00 94.06 96 VAL A C 1
ATOM 796 O O . VAL A 1 96 ? -9.436 -3.385 1.171 1.00 94.06 96 VAL A O 1
ATOM 799 N N . GLU A 1 97 ? -9.911 -4.939 -0.387 1.00 93.31 97 GLU A N 1
ATOM 800 C CA . GLU A 1 97 ? -8.518 -5.245 -0.740 1.00 93.31 97 GLU A CA 1
ATOM 801 C C . GLU A 1 97 ? -7.790 -4.002 -1.227 1.00 93.31 97 GLU A C 1
ATOM 803 O O . GLU A 1 97 ? -6.678 -3.722 -0.784 1.00 93.31 97 GLU A O 1
ATOM 808 N N . LYS A 1 98 ? -8.443 -3.229 -2.103 1.00 93.88 98 LYS A N 1
ATOM 809 C CA . LYS A 1 98 ? -7.894 -1.980 -2.612 1.00 93.88 98 LYS A CA 1
ATOM 810 C C . LYS A 1 98 ? -7.597 -1.040 -1.451 1.00 93.88 98 LYS A C 1
ATOM 812 O O . LYS A 1 98 ? -6.462 -0.627 -1.299 1.00 93.88 98 LYS A O 1
ATOM 817 N N . ARG A 1 99 ? -8.556 -0.774 -0.565 1.00 94.00 99 ARG A N 1
ATOM 818 C CA . ARG A 1 99 ? -8.347 0.100 0.604 1.00 94.00 99 ARG A CA 1
ATOM 819 C C . ARG A 1 99 ? -7.163 -0.334 1.472 1.00 94.00 99 ARG A C 1
ATOM 821 O O . ARG A 1 99 ? -6.356 0.508 1.857 1.00 94.00 99 ARG A O 1
ATOM 828 N N . ILE A 1 100 ? -7.036 -1.634 1.738 1.00 93.81 100 ILE A N 1
ATOM 829 C CA . ILE A 1 100 ? -5.930 -2.189 2.531 1.00 93.81 100 ILE A CA 1
ATOM 830 C C . ILE A 1 100 ? -4.594 -2.023 1.801 1.00 93.81 100 ILE A C 1
ATOM 832 O O . ILE A 1 100 ? -3.635 -1.544 2.403 1.00 93.81 100 ILE A O 1
ATOM 836 N N . MET A 1 101 ? -4.536 -2.342 0.504 1.00 93.12 101 MET A N 1
ATOM 837 C CA . MET A 1 101 ? -3.344 -2.143 -0.325 1.00 93.12 101 MET A CA 1
ATOM 838 C C . MET A 1 101 ? -2.877 -0.685 -0.269 1.00 93.12 101 MET A C 1
ATOM 840 O O . MET A 1 101 ? -1.698 -0.420 -0.073 1.00 93.12 101 MET A O 1
ATOM 844 N N . GLU A 1 102 ? -3.790 0.268 -0.421 1.00 93.38 102 GLU A N 1
ATOM 845 C CA . GLU A 1 102 ? -3.477 1.702 -0.451 1.00 93.38 102 GLU A CA 1
ATOM 846 C C . GLU A 1 102 ? -2.988 2.202 0.906 1.00 93.38 102 GLU A C 1
ATOM 848 O O . GLU A 1 102 ? -1.999 2.930 0.974 1.00 93.38 102 GLU A O 1
ATOM 853 N N . ALA A 1 103 ? -3.628 1.753 1.989 1.00 92.88 103 ALA A N 1
ATOM 854 C CA . ALA A 1 103 ? -3.187 2.037 3.348 1.00 92.88 103 ALA A CA 1
ATOM 855 C C . ALA A 1 103 ? -1.776 1.482 3.607 1.00 92.88 103 ALA A C 1
ATOM 857 O O . ALA A 1 103 ? -0.931 2.195 4.147 1.00 92.88 103 ALA A O 1
ATOM 858 N N . MET A 1 104 ? -1.484 0.257 3.161 1.00 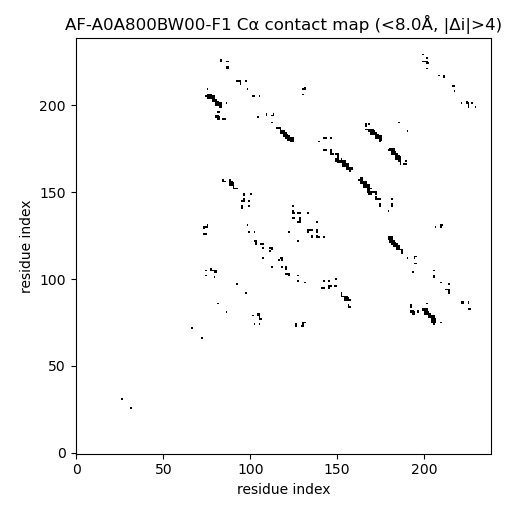92.12 104 MET A N 1
ATOM 859 C CA . MET A 1 104 ? -0.154 -0.349 3.285 1.00 92.12 104 MET A CA 1
ATOM 860 C C . MET A 1 104 ? 0.899 0.385 2.449 1.00 92.12 104 MET A C 1
ATOM 862 O O . MET A 1 104 ? 1.981 0.666 2.953 1.00 92.12 104 MET A O 1
ATOM 866 N N . ILE A 1 105 ? 0.586 0.767 1.205 1.00 92.06 105 ILE A N 1
ATOM 867 C CA . ILE A 1 105 ? 1.503 1.556 0.362 1.00 92.06 105 ILE A CA 1
ATOM 868 C C . ILE A 1 105 ? 1.800 2.907 1.013 1.00 92.06 105 ILE A C 1
ATOM 870 O O . ILE A 1 105 ? 2.937 3.365 0.979 1.00 92.06 105 ILE A O 1
ATOM 874 N N . SER A 1 106 ? 0.807 3.531 1.648 1.00 90.50 106 SER A N 1
ATOM 875 C CA . SER A 1 106 ? 0.990 4.808 2.343 1.00 90.50 106 SER A CA 1
ATOM 876 C C . SER A 1 106 ? 1.917 4.727 3.568 1.00 90.50 106 SER A C 1
ATOM 878 O O . SER A 1 106 ? 2.409 5.753 4.030 1.00 90.50 106 SER A O 1
ATOM 880 N N . LYS A 1 107 ? 2.137 3.517 4.102 1.00 89.06 107 LYS A N 1
ATOM 881 C CA . LYS A 1 107 ? 3.025 3.218 5.236 1.00 89.06 107 LYS A CA 1
ATOM 882 C C . LYS A 1 107 ? 4.398 2.688 4.811 1.00 89.06 107 LYS A C 1
ATOM 884 O O . LYS A 1 107 ? 5.239 2.419 5.665 1.00 89.06 107 LYS A O 1
ATOM 889 N N . LEU A 1 108 ? 4.615 2.502 3.512 1.00 87.94 108 LEU A N 1
ATOM 890 C CA . LEU A 1 108 ? 5.853 1.955 2.975 1.00 87.94 108 LEU A CA 1
ATOM 891 C C . LEU A 1 108 ? 7.022 2.911 3.255 1.00 87.94 108 LEU A C 1
ATOM 893 O O . LEU A 1 108 ? 6.931 4.110 2.982 1.00 87.94 108 LEU A O 1
ATOM 897 N N . ASP A 1 109 ? 8.138 2.384 3.764 1.00 79.19 109 ASP A N 1
ATOM 898 C CA . ASP A 1 109 ? 9.323 3.200 4.027 1.00 79.19 109 ASP A CA 1
ATOM 899 C C . ASP A 1 109 ? 10.218 3.234 2.785 1.00 79.19 109 ASP A C 1
ATOM 901 O O . ASP A 1 109 ? 10.873 2.255 2.413 1.00 79.19 109 ASP A O 1
ATOM 905 N N . SER A 1 110 ? 10.277 4.404 2.152 1.00 72.88 110 SER A N 1
ATOM 906 C CA . SER A 1 110 ? 11.127 4.638 0.983 1.00 72.88 110 SER A CA 1
ATOM 907 C C . SER A 1 110 ? 12.622 4.383 1.237 1.00 72.88 110 SER A C 1
ATOM 909 O O . SER A 1 110 ? 13.342 4.039 0.300 1.00 72.88 110 SER A O 1
ATOM 911 N N . LEU A 1 111 ? 13.109 4.519 2.479 1.00 68.62 111 LEU A N 1
ATOM 912 C CA . LEU A 1 111 ? 14.519 4.316 2.825 1.00 68.62 111 LEU A CA 1
ATOM 913 C C . LEU A 1 111 ? 14.883 2.833 2.902 1.00 68.62 111 LEU A C 1
ATOM 915 O O . LEU A 1 111 ? 15.952 2.441 2.430 1.00 68.62 111 LEU A O 1
ATOM 919 N N . LEU A 1 112 ? 14.004 2.014 3.481 1.00 65.75 112 LEU A N 1
ATOM 920 C CA . LEU A 1 112 ? 14.206 0.568 3.596 1.00 65.75 112 LEU A CA 1
ATOM 921 C C . LEU A 1 112 ? 14.077 -0.115 2.237 1.00 65.75 112 LEU A C 1
ATOM 923 O O . LEU A 1 112 ? 14.891 -0.973 1.894 1.00 65.75 112 LEU A O 1
ATOM 927 N N . ALA A 1 113 ? 13.138 0.346 1.414 1.00 64.75 113 ALA A N 1
ATOM 928 C CA . ALA A 1 113 ? 12.942 -0.190 0.076 1.00 64.75 113 ALA A CA 1
ATOM 929 C C . ALA A 1 113 ? 14.169 0.004 -0.844 1.00 64.75 113 ALA A C 1
ATOM 931 O O . ALA A 1 113 ? 14.414 -0.817 -1.727 1.00 64.75 113 ALA A O 1
ATOM 932 N N . ASN A 1 114 ? 14.997 1.030 -0.602 1.00 64.44 114 ASN A N 1
ATOM 933 C CA . ASN A 1 114 ? 16.249 1.248 -1.341 1.00 64.44 114 ASN A CA 1
ATOM 934 C C . ASN A 1 114 ? 17.318 0.181 -1.079 1.00 64.44 114 ASN A C 1
ATOM 936 O O . ASN A 1 114 ? 18.234 0.033 -1.884 1.00 64.44 114 ASN A O 1
ATOM 940 N N . LYS A 1 115 ? 17.224 -0.554 0.034 1.00 68.31 115 LYS A N 1
ATOM 941 C CA . LYS A 1 115 ? 18.159 -1.636 0.368 1.00 68.31 115 LYS A CA 1
ATOM 942 C C . LYS A 1 115 ? 17.729 -2.989 -0.210 1.00 68.31 115 LYS A C 1
ATOM 944 O O . LYS A 1 115 ? 18.328 -3.995 0.147 1.00 68.31 115 LYS A O 1
ATOM 949 N N . GLU A 1 116 ? 16.680 -3.016 -1.043 1.00 68.19 116 GLU A N 1
ATOM 950 C CA . GLU A 1 116 ? 16.020 -4.236 -1.545 1.00 68.19 116 GLU A CA 1
ATOM 951 C C . GLU A 1 116 ? 15.635 -5.224 -0.426 1.00 68.19 116 GLU A C 1
ATOM 953 O O . GLU A 1 116 ? 15.489 -6.424 -0.650 1.00 68.19 116 GLU A O 1
ATOM 958 N N . GLN A 1 117 ? 15.449 -4.715 0.794 1.00 75.12 117 GLN A N 1
ATOM 959 C CA . GLN A 1 117 ? 15.037 -5.515 1.938 1.00 75.12 117 GLN A CA 1
ATOM 960 C C . GLN A 1 117 ? 13.525 -5.728 1.894 1.00 75.12 117 GLN A C 1
ATOM 962 O O . GLN A 1 117 ? 12.762 -4.804 1.601 1.00 75.12 117 GLN A O 1
ATOM 967 N N . MET A 1 118 ? 13.098 -6.956 2.189 1.00 78.62 118 MET A N 1
ATOM 968 C CA . MET A 1 118 ? 11.686 -7.259 2.402 1.00 78.62 118 MET A CA 1
ATOM 969 C C . MET A 1 118 ? 11.215 -6.471 3.626 1.00 78.62 118 MET A C 1
ATOM 971 O O . MET A 1 118 ? 11.819 -6.563 4.693 1.00 78.62 118 MET A O 1
ATOM 975 N N . GLN A 1 119 ? 10.196 -5.633 3.432 1.00 82.50 119 GLN A N 1
ATOM 976 C CA . GLN A 1 119 ? 9.632 -4.800 4.486 1.00 82.50 119 GLN A CA 1
ATOM 977 C C . GLN A 1 119 ? 8.269 -5.347 4.887 1.00 82.50 119 GLN A C 1
ATOM 979 O O . GLN A 1 119 ? 7.344 -5.366 4.070 1.00 82.50 119 GLN A O 1
ATOM 984 N N . ASP A 1 120 ? 8.150 -5.702 6.159 1.00 89.50 120 ASP A N 1
ATOM 985 C CA . ASP A 1 120 ? 6.889 -6.111 6.756 1.00 89.50 120 ASP A CA 1
ATOM 986 C C . ASP A 1 120 ? 6.117 -4.868 7.193 1.00 89.50 120 ASP A C 1
ATOM 988 O O . ASP A 1 120 ? 6.607 -4.027 7.952 1.00 89.50 120 ASP A O 1
ATOM 992 N N . ILE A 1 121 ? 4.903 -4.726 6.674 1.00 91.25 121 ILE A N 1
ATOM 993 C CA . ILE A 1 121 ? 4.053 -3.565 6.916 1.00 91.25 121 ILE A CA 1
ATOM 994 C C . ILE A 1 121 ? 2.889 -3.998 7.784 1.00 91.25 121 ILE A C 1
ATOM 996 O O . ILE A 1 121 ? 2.082 -4.846 7.397 1.00 91.25 121 ILE A O 1
ATOM 1000 N N . ARG A 1 122 ? 2.785 -3.360 8.949 1.00 92.38 122 ARG A N 1
ATOM 1001 C CA . ARG A 1 122 ? 1.691 -3.555 9.896 1.00 92.38 122 ARG A CA 1
ATOM 1002 C C . ARG A 1 122 ? 0.577 -2.537 9.662 1.00 92.38 122 ARG A C 1
ATOM 1004 O O . ARG A 1 122 ? 0.804 -1.322 9.658 1.00 92.38 122 ARG A O 1
ATOM 1011 N N . LEU A 1 123 ? -0.644 -3.042 9.513 1.00 92.44 123 LEU A N 1
ATOM 1012 C CA . LEU A 1 123 ? -1.874 -2.256 9.467 1.00 92.44 123 LEU A CA 1
ATOM 1013 C C . LEU A 1 123 ? -2.832 -2.750 10.549 1.00 92.44 123 LEU A C 1
ATOM 1015 O O . LEU A 1 123 ? -3.230 -3.916 10.531 1.00 92.44 123 LEU A O 1
ATOM 1019 N N . GLU A 1 124 ? -3.220 -1.871 11.468 1.00 92.62 124 GLU A N 1
ATOM 1020 C CA . GLU A 1 124 ? -4.178 -2.196 12.522 1.00 92.62 124 GLU A CA 1
ATOM 1021 C C . GLU A 1 124 ? -5.618 -1.949 12.068 1.00 92.62 124 GLU A C 1
ATOM 1023 O O . GLU A 1 124 ? -5.906 -1.032 11.291 1.00 92.62 124 GLU A O 1
ATOM 1028 N N . ALA A 1 125 ? -6.554 -2.749 12.581 1.00 91.81 125 ALA A N 1
ATOM 1029 C CA . ALA A 1 125 ? -7.968 -2.583 12.253 1.00 91.81 125 ALA A CA 1
ATOM 1030 C C . ALA A 1 125 ? -8.564 -1.278 12.782 1.00 91.81 125 ALA A C 1
ATOM 1032 O O . ALA A 1 125 ? -9.458 -0.721 12.150 1.00 91.81 125 ALA A O 1
ATOM 1033 N N . SER A 1 126 ? -8.051 -0.769 13.903 1.00 90.44 126 SER A N 1
ATOM 1034 C CA . SER A 1 126 ? -8.388 0.550 14.448 1.00 90.44 126 SER A CA 1
ATOM 1035 C C . SER A 1 126 ? -8.059 1.658 13.447 1.00 90.44 126 SER A C 1
ATOM 1037 O O . SER A 1 126 ? -8.898 2.508 13.148 1.00 90.44 126 SER A O 1
ATOM 1039 N N . GLU A 1 127 ? -6.861 1.620 12.868 1.00 90.56 127 GLU A N 1
ATOM 1040 C CA . GLU A 1 127 ? -6.424 2.603 11.885 1.00 90.56 127 GLU A CA 1
ATOM 1041 C C . GLU A 1 127 ? -7.212 2.483 10.575 1.00 90.56 127 GLU A C 1
ATOM 1043 O O . GLU A 1 127 ? -7.618 3.498 10.011 1.00 90.56 127 GLU A O 1
ATOM 1048 N N . TYR A 1 128 ? -7.476 1.255 10.111 1.00 91.94 128 TYR A N 1
ATOM 1049 C CA . TYR A 1 128 ? -8.315 1.001 8.935 1.00 91.94 128 TYR A CA 1
ATOM 1050 C C . TYR A 1 128 ? -9.744 1.528 9.130 1.00 91.94 128 TYR A C 1
ATOM 1052 O O . TYR A 1 128 ? -10.272 2.240 8.272 1.00 91.94 128 TYR A O 1
ATOM 1060 N N . ALA A 1 129 ? -10.358 1.218 10.275 1.00 91.75 129 ALA A N 1
ATOM 1061 C CA . ALA A 1 129 ? -11.694 1.673 10.645 1.00 91.75 129 ALA A CA 1
ATOM 1062 C C . ALA A 1 129 ? -11.782 3.204 10.643 1.00 91.75 129 ALA A C 1
ATOM 1064 O O . ALA A 1 129 ? -12.696 3.769 10.040 1.00 91.75 129 ALA A O 1
ATOM 1065 N N . ASN A 1 130 ? -10.792 3.868 11.246 1.00 90.19 130 ASN A N 1
ATOM 1066 C CA . ASN A 1 130 ? -10.712 5.325 11.305 1.00 90.19 130 ASN A CA 1
ATOM 1067 C C . ASN A 1 130 ? -10.500 5.955 9.923 1.00 90.19 130 ASN A C 1
ATOM 1069 O O . ASN A 1 130 ? -11.143 6.953 9.608 1.00 90.19 130 ASN A O 1
ATOM 1073 N N . ALA A 1 131 ? -9.634 5.374 9.088 1.00 89.25 131 ALA A N 1
ATOM 1074 C CA . ALA A 1 131 ? -9.319 5.915 7.768 1.00 89.25 131 ALA A CA 1
ATOM 1075 C C . ALA A 1 131 ? -10.483 5.791 6.775 1.00 89.25 131 ALA A C 1
ATOM 1077 O O . ALA A 1 131 ? -10.680 6.684 5.957 1.00 89.25 131 ALA A O 1
ATOM 1078 N N . PHE A 1 132 ? -11.252 4.698 6.830 1.00 89.38 132 PHE A N 1
ATOM 1079 C CA . PHE A 1 132 ? -12.322 4.416 5.862 1.00 89.38 132 PHE A CA 1
ATOM 1080 C C . PHE A 1 132 ? -13.743 4.566 6.422 1.00 89.38 132 PHE A C 1
ATOM 1082 O O . PHE A 1 132 ? -14.710 4.279 5.712 1.00 89.38 132 PHE A O 1
ATOM 1089 N N . GLY A 1 133 ? -13.886 5.013 7.673 1.00 88.81 133 GLY A N 1
ATOM 1090 C CA . GLY A 1 133 ? -15.181 5.225 8.325 1.00 88.81 133 GLY A CA 1
ATOM 1091 C C . GLY A 1 133 ? -15.986 3.936 8.518 1.00 88.81 133 GLY A C 1
ATOM 1092 O O . GLY A 1 133 ? -17.212 3.944 8.397 1.00 88.81 133 GLY A O 1
ATOM 1093 N N . VAL A 1 134 ? -15.310 2.812 8.770 1.00 90.62 134 VAL A N 1
ATOM 1094 C CA . VAL A 1 134 ? -15.935 1.492 8.958 1.00 90.62 134 VAL A CA 1
ATOM 1095 C C . VAL A 1 134 ? -16.046 1.184 10.452 1.00 90.62 134 VAL A C 1
ATOM 1097 O O . VAL A 1 134 ? -15.173 1.544 11.235 1.00 90.62 134 VAL A O 1
ATOM 1100 N N . LYS A 1 135 ? -17.115 0.498 10.878 1.00 92.75 135 LYS A N 1
ATOM 1101 C CA . LYS A 1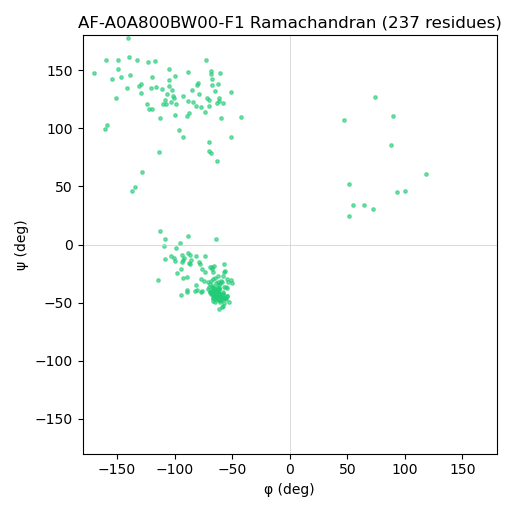 135 ? -17.238 0.026 12.269 1.00 92.75 135 LYS A CA 1
ATOM 1102 C C . LYS A 1 135 ? -16.111 -0.960 12.594 1.00 92.75 135 LYS A C 1
ATOM 1104 O O . LYS A 1 135 ? -15.860 -1.868 11.807 1.00 92.75 135 LYS A O 1
ATOM 1109 N N . LEU A 1 136 ? -15.515 -0.850 13.782 1.00 90.75 136 LEU A N 1
ATOM 1110 C CA . LEU A 1 136 ? -14.348 -1.648 14.183 1.00 90.75 136 LEU A CA 1
ATOM 1111 C C . LEU A 1 136 ? -14.556 -3.169 14.046 1.00 90.75 136 LEU A C 1
ATOM 1113 O O . LEU A 1 136 ? -13.707 -3.854 13.490 1.00 90.75 136 LEU A O 1
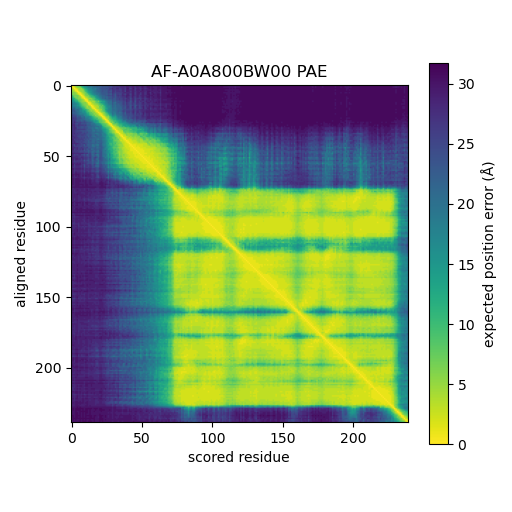ATOM 1117 N N . HIS A 1 137 ? -15.711 -3.694 14.467 1.00 90.75 137 HIS A N 1
ATOM 1118 C CA . HIS A 1 137 ? -16.036 -5.118 14.301 1.00 90.75 137 HIS A CA 1
ATOM 1119 C C . HIS A 1 137 ? -15.957 -5.568 12.836 1.00 90.75 137 HIS A C 1
ATOM 1121 O O . HIS A 1 137 ? -15.351 -6.584 12.510 1.00 90.75 137 HIS A O 1
ATOM 1127 N N . LYS A 1 138 ? -16.535 -4.766 11.937 1.00 92.88 138 LYS A N 1
ATOM 1128 C CA . LYS A 1 138 ? -16.550 -5.057 10.504 1.00 92.88 138 LYS A CA 1
ATOM 1129 C C . LYS A 1 138 ? -15.157 -4.926 9.887 1.00 92.88 138 LYS A C 1
ATOM 1131 O O . LYS A 1 138 ? -14.820 -5.698 8.999 1.00 92.88 138 LYS A O 1
ATOM 1136 N N . ALA A 1 139 ? -14.338 -3.995 10.379 1.00 92.75 139 ALA A N 1
ATOM 1137 C CA . ALA A 1 139 ? -12.949 -3.859 9.951 1.00 92.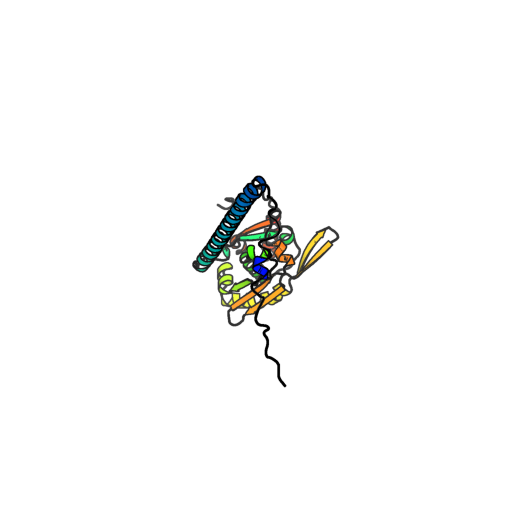75 139 ALA A CA 1
ATOM 1138 C C . ALA A 1 139 ? -12.154 -5.155 10.178 1.00 92.75 139 ALA A C 1
ATOM 1140 O O . ALA A 1 139 ? -11.442 -5.580 9.274 1.00 92.75 139 ALA A O 1
ATOM 1141 N N . TYR A 1 140 ? -12.324 -5.824 11.325 1.00 92.50 140 TYR A N 1
ATOM 1142 C CA . TYR A 1 140 ? -11.673 -7.114 11.585 1.00 92.50 140 TYR A CA 1
ATOM 1143 C C . TYR A 1 140 ? -12.078 -8.196 10.576 1.00 92.50 140 TYR A C 1
ATOM 1145 O O . TYR A 1 140 ? -11.217 -8.900 10.049 1.00 92.50 140 TYR A O 1
ATOM 1153 N N . GLU A 1 141 ? -13.372 -8.317 10.278 1.00 92.12 141 GLU A N 1
ATOM 1154 C CA . GLU A 1 141 ? -13.888 -9.292 9.307 1.00 92.12 141 GLU A CA 1
ATOM 1155 C C . GLU A 1 141 ? -13.392 -9.003 7.884 1.00 92.12 141 GLU A C 1
ATOM 1157 O O . GLU A 1 141 ? -12.916 -9.898 7.181 1.00 92.12 141 GLU A O 1
ATOM 1162 N N . GLU A 1 142 ? -13.473 -7.736 7.471 1.00 92.56 142 GLU A N 1
ATOM 1163 C CA . GLU A 1 142 ? -13.021 -7.256 6.167 1.00 92.56 142 GLU A CA 1
ATOM 1164 C C . GLU A 1 142 ? -11.519 -7.508 5.979 1.00 92.56 142 GLU A C 1
ATOM 1166 O O . GLU A 1 142 ? -11.107 -8.036 4.944 1.00 92.56 142 GLU A O 1
ATOM 1171 N N . MET A 1 143 ? -10.711 -7.215 7.000 1.00 92.25 143 MET A N 1
ATOM 1172 C CA . MET A 1 143 ? -9.270 -7.463 7.011 1.00 92.25 143 MET A CA 1
ATOM 1173 C C . MET A 1 143 ? -8.943 -8.956 6.956 1.00 92.25 143 MET A C 1
ATOM 1175 O O . MET A 1 143 ? -8.172 -9.377 6.092 1.00 92.25 143 MET A O 1
ATOM 1179 N N . ALA A 1 144 ? -9.568 -9.776 7.803 1.00 91.88 144 ALA A N 1
ATOM 1180 C CA . ALA A 1 144 ? -9.345 -11.220 7.813 1.00 91.88 144 ALA A CA 1
ATOM 1181 C C . ALA A 1 144 ? -9.657 -11.862 6.449 1.00 91.88 144 ALA A C 1
ATOM 1183 O O . ALA A 1 144 ? -8.891 -12.693 5.958 1.00 91.88 144 ALA A O 1
ATOM 1184 N N . GLY A 1 145 ? -10.755 -11.448 5.806 1.00 91.00 145 GLY A N 1
ATOM 1185 C CA . GLY A 1 145 ? -11.129 -11.930 4.477 1.00 91.00 145 GLY A CA 1
ATOM 1186 C C . GLY A 1 145 ? -10.226 -11.410 3.355 1.00 91.00 145 GLY A C 1
ATOM 1187 O O . GLY A 1 145 ? -10.012 -12.114 2.365 1.00 91.00 145 GLY A O 1
ATOM 1188 N N . ALA A 1 146 ? -9.692 -10.196 3.490 1.00 91.56 146 ALA A N 1
ATOM 1189 C CA . ALA A 1 146 ? -8.864 -9.570 2.466 1.00 91.56 146 ALA A CA 1
ATOM 1190 C C . ALA A 1 146 ? -7.455 -10.164 2.371 1.00 91.56 146 ALA A C 1
ATOM 1192 O O . ALA A 1 146 ? -6.931 -10.228 1.265 1.00 91.56 146 ALA A O 1
ATOM 1193 N N . VAL A 1 147 ? -6.857 -10.645 3.471 1.00 91.81 147 VAL A N 1
ATOM 1194 C CA . VAL A 1 147 ? -5.497 -11.234 3.464 1.00 91.81 147 VAL A CA 1
ATOM 1195 C C . VAL A 1 147 ? -5.357 -12.326 2.406 1.00 91.81 147 VAL A C 1
ATOM 1197 O O . VAL A 1 147 ? -4.456 -12.289 1.569 1.00 91.81 147 VAL A O 1
ATOM 1200 N N . HIS A 1 148 ? -6.304 -13.262 2.389 1.00 90.25 148 HIS A N 1
ATOM 1201 C CA . HIS A 1 148 ? -6.300 -14.368 1.435 1.00 90.25 148 HIS A CA 1
ATOM 1202 C C . HIS A 1 148 ? -6.431 -13.902 -0.017 1.00 90.25 148 HIS A C 1
ATOM 1204 O O . HIS A 1 148 ? -5.833 -14.473 -0.930 1.00 90.25 148 HIS A O 1
ATOM 1210 N N . ARG A 1 149 ? -7.224 -12.852 -0.244 1.00 92.31 149 ARG A N 1
ATOM 1211 C CA . ARG A 1 149 ? -7.461 -12.319 -1.585 1.00 92.31 149 ARG A CA 1
ATOM 1212 C C . ARG A 1 149 ? -6.275 -11.497 -2.081 1.00 92.31 149 ARG A C 1
ATOM 1214 O O . ARG A 1 149 ? -5.869 -11.697 -3.219 1.00 92.31 149 ARG A O 1
ATOM 1221 N N . LEU A 1 150 ? -5.652 -10.699 -1.209 1.00 92.12 150 LEU A N 1
ATOM 1222 C CA . LEU A 1 150 ? -4.421 -9.951 -1.489 1.00 92.12 150 LEU A CA 1
ATOM 1223 C C . LEU A 1 150 ? -3.266 -10.872 -1.902 1.00 92.12 150 LEU A C 1
ATOM 1225 O O . LEU A 1 150 ? -2.546 -10.556 -2.846 1.00 92.12 150 LEU A O 1
ATOM 1229 N N . MET A 1 151 ? -3.120 -12.031 -1.250 1.00 93.12 151 MET A N 1
ATOM 1230 C CA . MET A 1 151 ? -2.118 -13.039 -1.632 1.00 93.12 151 MET A CA 1
ATOM 1231 C C . MET A 1 151 ? -2.357 -13.627 -3.025 1.00 93.12 151 MET A C 1
ATOM 1233 O O . MET A 1 151 ? -1.411 -13.962 -3.733 1.00 93.12 151 MET A O 1
ATOM 1237 N N . ARG A 1 152 ? -3.624 -13.754 -3.431 1.00 91.69 152 ARG A N 1
ATOM 1238 C CA . ARG A 1 152 ? -4.021 -14.303 -4.737 1.00 91.69 152 ARG A CA 1
ATOM 1239 C C . ARG A 1 152 ? -4.099 -13.248 -5.833 1.00 91.69 152 ARG A C 1
ATOM 1241 O O . ARG A 1 152 ? -4.300 -13.600 -6.994 1.00 91.69 152 ARG A O 1
ATOM 1248 N N . THR A 1 153 ? -3.962 -11.967 -5.498 1.00 91.94 153 THR A N 1
ATOM 1249 C CA . THR A 1 153 ? -3.978 -10.910 -6.500 1.00 91.94 153 THR A CA 1
ATOM 1250 C C . THR A 1 153 ? -2.705 -10.965 -7.336 1.00 91.94 153 THR A C 1
ATOM 1252 O O . THR A 1 153 ? -1.593 -10.764 -6.842 1.00 91.94 153 THR A O 1
ATOM 1255 N N . VAL A 1 154 ? -2.896 -11.173 -8.635 1.00 93.25 154 VAL A N 1
ATOM 1256 C CA . VAL A 1 154 ? -1.851 -11.056 -9.647 1.00 93.25 154 VAL A CA 1
ATOM 1257 C C . VAL A 1 154 ? -2.013 -9.727 -10.380 1.00 93.25 154 VAL A C 1
ATOM 1259 O O . VAL A 1 154 ? -3.112 -9.349 -10.790 1.00 93.25 154 VAL A O 1
ATOM 1262 N N . ILE A 1 155 ? -0.905 -9.009 -10.530 1.00 93.00 155 ILE A N 1
ATOM 1263 C CA . ILE A 1 155 ? -0.799 -7.790 -11.321 1.00 93.00 155 ILE A CA 1
ATOM 1264 C C . ILE A 1 155 ? -0.096 -8.125 -12.630 1.00 93.00 155 ILE A C 1
ATOM 1266 O O . ILE A 1 155 ? 1.056 -8.561 -12.632 1.00 93.00 155 ILE A O 1
ATOM 1270 N N . THR A 1 156 ? -0.763 -7.844 -13.745 1.00 92.50 156 THR A N 1
ATOM 1271 C CA . THR A 1 156 ? -0.198 -8.003 -15.086 1.00 92.50 156 THR A CA 1
ATOM 1272 C C . THR A 1 156 ? 0.276 -6.649 -15.607 1.00 92.50 156 THR A C 1
ATOM 1274 O O . THR A 1 156 ? -0.523 -5.760 -15.923 1.00 92.50 156 THR A O 1
ATOM 1277 N N . ILE A 1 157 ? 1.592 -6.491 -15.730 1.00 89.88 157 ILE A N 1
ATOM 1278 C CA . ILE A 1 157 ? 2.237 -5.303 -16.293 1.00 89.88 157 ILE A CA 1
ATOM 1279 C C . ILE A 1 157 ? 2.647 -5.612 -17.737 1.00 89.88 157 ILE A C 1
ATOM 1281 O O . ILE A 1 157 ? 3.350 -6.587 -18.001 1.00 89.88 157 ILE A O 1
ATOM 1285 N N . ARG A 1 158 ? 2.222 -4.764 -18.680 1.00 86.00 158 ARG A N 1
ATOM 1286 C CA . ARG A 1 158 ? 2.654 -4.838 -20.086 1.00 86.00 158 ARG A CA 1
ATOM 1287 C C . ARG A 1 158 ? 3.922 -4.015 -20.273 1.00 86.00 158 ARG A C 1
ATOM 1289 O O . ARG A 1 158 ? 3.948 -2.838 -19.911 1.00 86.00 158 ARG A O 1
ATOM 1296 N N . GLU A 1 159 ? 4.989 -4.625 -20.767 1.00 80.81 159 GLU A N 1
ATOM 1297 C CA . GLU A 1 159 ? 6.258 -3.941 -21.050 1.00 80.81 159 GLU A CA 1
ATOM 1298 C C . GLU A 1 159 ? 6.367 -3.481 -22.493 1.00 80.81 159 GLU A C 1
ATOM 1300 O O . GLU A 1 159 ? 6.724 -2.328 -22.720 1.00 80.81 159 GLU A O 1
ATOM 1305 N N . SER A 1 160 ? 5.962 -4.340 -23.416 1.00 81.62 160 SER A N 1
ATOM 1306 C CA . SER A 1 160 ? 5.788 -4.072 -24.841 1.00 81.62 160 SER A CA 1
ATOM 1307 C C . SER A 1 160 ? 4.528 -4.795 -25.327 1.00 81.62 160 SER A C 1
ATOM 1309 O O . SER A 1 160 ? 3.875 -5.487 -24.537 1.00 81.62 160 SER A O 1
ATOM 1311 N N . ASP A 1 161 ? 4.176 -4.636 -26.603 1.00 74.31 161 ASP A N 1
ATOM 1312 C CA . ASP A 1 161 ? 2.987 -5.277 -27.180 1.00 74.31 161 ASP A CA 1
ATOM 1313 C C . ASP A 1 161 ? 3.030 -6.813 -27.056 1.00 74.31 161 ASP A C 1
ATOM 1315 O O . ASP A 1 161 ? 2.003 -7.433 -26.767 1.00 74.31 161 ASP A O 1
ATOM 1319 N N . ASP A 1 162 ? 4.230 -7.401 -27.102 1.00 80.88 162 ASP A N 1
ATOM 1320 C CA . ASP A 1 162 ? 4.437 -8.853 -27.018 1.00 80.88 162 ASP A CA 1
ATOM 1321 C C . ASP A 1 162 ? 4.850 -9.367 -25.628 1.00 80.88 162 ASP A C 1
ATOM 1323 O O . ASP A 1 162 ? 4.777 -10.568 -25.364 1.00 80.88 162 ASP A O 1
ATOM 1327 N N . VAL A 1 163 ? 5.261 -8.492 -24.700 1.00 86.06 163 VAL A N 1
ATOM 1328 C CA . VAL A 1 163 ? 5.776 -8.917 -23.385 1.00 86.06 163 VAL A CA 1
ATOM 1329 C C . VAL A 1 163 ? 4.833 -8.511 -22.258 1.00 86.06 163 VAL A C 1
ATOM 1331 O O . VAL A 1 163 ? 4.748 -7.346 -21.849 1.00 86.06 163 VAL A O 1
ATOM 1334 N N . LYS A 1 164 ? 4.169 -9.520 -21.686 1.00 86.69 164 LYS A N 1
ATOM 1335 C CA . LYS A 1 164 ? 3.367 -9.415 -20.462 1.00 86.69 164 LYS A CA 1
ATOM 1336 C C . LYS A 1 164 ? 4.112 -10.086 -19.316 1.00 86.69 164 LYS A C 1
ATOM 1338 O O . LYS A 1 164 ? 4.538 -11.230 -19.444 1.00 86.69 164 LYS A O 1
ATOM 1343 N N . ARG A 1 165 ? 4.258 -9.383 -18.192 1.00 89.50 165 ARG A N 1
ATOM 1344 C CA . ARG A 1 165 ? 4.783 -9.964 -16.953 1.00 89.50 165 ARG A CA 1
ATOM 1345 C C . ARG A 1 165 ? 3.730 -9.935 -15.868 1.00 89.50 165 ARG A C 1
ATOM 1347 O O . ARG A 1 165 ? 3.054 -8.926 -15.670 1.00 89.50 165 ARG A O 1
ATOM 1354 N N . GLU A 1 166 ? 3.630 -11.049 -15.168 1.00 91.69 166 GLU A N 1
ATOM 1355 C CA . GLU A 1 166 ? 2.701 -11.244 -14.069 1.00 91.69 166 GLU A CA 1
ATOM 1356 C C . GLU A 1 166 ? 3.471 -11.322 -12.760 1.00 91.69 166 GLU A C 1
ATOM 1358 O O . GLU A 1 166 ? 4.499 -11.994 -12.654 1.00 91.69 166 GLU A O 1
ATOM 1363 N N . TYR A 1 167 ? 2.975 -10.597 -11.766 1.00 92.50 167 TYR A N 1
ATOM 1364 C CA . TYR A 1 167 ? 3.563 -10.533 -10.440 1.00 92.50 167 TYR A CA 1
ATOM 1365 C C . TYR A 1 167 ? 2.481 -10.765 -9.399 1.00 92.50 167 TYR A C 1
ATOM 1367 O O . TYR A 1 167 ? 1.404 -10.177 -9.482 1.00 92.50 167 TYR A O 1
ATOM 1375 N N . THR A 1 168 ? 2.774 -11.575 -8.389 1.00 93.06 168 THR A N 1
ATOM 1376 C CA . THR A 1 168 ? 1.956 -11.620 -7.175 1.00 93.06 168 THR A CA 1
ATOM 1377 C C . THR A 1 168 ? 2.102 -10.306 -6.419 1.00 93.06 168 THR A C 1
ATOM 1379 O O . THR A 1 168 ? 3.214 -9.784 -6.314 1.00 93.06 168 THR A O 1
ATOM 1382 N N . LEU A 1 169 ? 0.994 -9.764 -5.903 1.00 92.50 169 LEU A N 1
ATOM 1383 C CA . LEU A 1 169 ? 0.995 -8.510 -5.148 1.00 92.50 169 LEU A CA 1
ATOM 1384 C C . LEU A 1 169 ? 1.848 -8.612 -3.877 1.00 92.50 169 LEU A C 1
ATOM 1386 O O . LEU A 1 169 ? 2.763 -7.814 -3.657 1.00 92.50 169 LEU A O 1
ATOM 1390 N N . MET A 1 170 ? 1.518 -9.602 -3.052 1.00 93.56 170 MET A N 1
ATOM 1391 C CA . MET A 1 170 ? 2.150 -9.855 -1.764 1.00 93.56 170 MET A CA 1
ATOM 1392 C C . MET A 1 170 ? 3.080 -11.065 -1.870 1.00 93.56 170 MET A C 1
ATOM 1394 O O . MET A 1 170 ? 2.778 -12.037 -2.565 1.00 93.56 170 MET A O 1
ATOM 1398 N N . ALA A 1 171 ? 4.225 -10.984 -1.198 1.00 93.19 171 ALA A N 1
ATOM 1399 C CA . ALA A 1 171 ? 5.096 -12.125 -0.943 1.00 93.19 171 ALA A CA 1
ATOM 1400 C C . ALA A 1 171 ? 4.597 -12.919 0.273 1.00 93.19 171 ALA A C 1
ATOM 1402 O O . ALA A 1 171 ? 4.578 -14.145 0.240 1.00 93.19 171 ALA A O 1
ATOM 1403 N N . GLU A 1 172 ? 4.139 -12.209 1.303 1.00 92.75 172 GLU A N 1
ATOM 1404 C CA . GLU A 1 172 ? 3.583 -12.775 2.527 1.00 92.75 172 GLU A CA 1
ATOM 1405 C C . GLU A 1 172 ? 2.471 -11.863 3.055 1.00 92.75 172 GLU A C 1
ATOM 1407 O O . GLU A 1 172 ? 2.539 -10.640 2.918 1.00 92.75 172 GLU A O 1
ATOM 1412 N N . ALA A 1 173 ? 1.424 -12.448 3.633 1.00 93.06 173 ALA A N 1
ATOM 1413 C CA . ALA A 1 173 ? 0.394 -11.708 4.345 1.00 93.06 173 ALA A CA 1
ATOM 1414 C C . ALA A 1 173 ? -0.206 -12.588 5.446 1.00 93.06 173 ALA A C 1
ATOM 1416 O O . ALA A 1 173 ? -0.684 -13.694 5.186 1.00 93.06 173 ALA A O 1
ATOM 1417 N N . VAL A 1 174 ? -0.203 -12.077 6.673 1.00 92.94 174 VAL A N 1
ATOM 1418 C CA . VAL A 1 174 ? -0.612 -12.792 7.882 1.00 92.94 174 VAL A CA 1
ATOM 1419 C C . VAL A 1 174 ? -1.617 -11.944 8.652 1.00 92.94 174 VAL A C 1
ATOM 1421 O O . VAL A 1 174 ? -1.397 -10.759 8.903 1.00 92.94 174 VAL A O 1
ATOM 1424 N N . TYR A 1 175 ? -2.740 -12.556 9.035 1.00 92.75 175 TYR A N 1
ATOM 1425 C CA . TYR A 1 175 ? -3.712 -11.940 9.937 1.00 92.75 175 TYR A CA 1
ATOM 1426 C C . TYR A 1 175 ? -3.509 -12.441 11.367 1.00 92.75 175 TYR A C 1
ATOM 1428 O O . TYR A 1 175 ? -3.657 -13.635 11.642 1.00 92.75 175 TYR A O 1
ATOM 1436 N N . HIS A 1 176 ? -3.242 -11.525 12.294 1.00 91.06 176 HIS A N 1
ATOM 1437 C CA . HIS A 1 176 ? -3.033 -11.848 13.701 1.00 91.06 176 HIS A CA 1
ATOM 1438 C C . HIS A 1 176 ? -4.358 -11.739 14.467 1.00 91.06 176 HIS A C 1
ATOM 1440 O O . HIS A 1 176 ? -4.723 -10.673 14.962 1.00 91.06 176 HIS A O 1
ATOM 1446 N N . LYS A 1 177 ? -5.085 -12.862 14.583 1.00 79.38 177 LYS A N 1
ATOM 1447 C CA . LYS A 1 177 ? -6.447 -12.928 15.161 1.00 79.38 177 LYS A CA 1
ATOM 1448 C C . LYS A 1 177 ? -6.577 -12.402 16.602 1.00 79.38 177 LYS A C 1
ATOM 1450 O O . LYS A 1 177 ? -7.676 -12.015 16.977 1.00 79.38 177 LYS A O 1
ATOM 1455 N N . GLY A 1 178 ? -5.499 -12.384 17.392 1.00 79.44 178 GLY A N 1
ATOM 1456 C CA . GLY A 1 178 ? -5.507 -11.884 18.777 1.00 79.44 178 GLY A CA 1
ATOM 1457 C C . GLY A 1 178 ? -5.123 -10.409 18.930 1.00 79.44 178 GLY A C 1
ATOM 1458 O O . GLY A 1 178 ? -5.594 -9.747 19.846 1.00 79.44 178 GLY A O 1
ATOM 1459 N N . GLU A 1 179 ? -4.301 -9.884 18.021 1.00 82.75 179 GLU A N 1
ATOM 1460 C CA . GLU A 1 179 ? -3.825 -8.495 18.072 1.00 82.75 179 GLU A CA 1
ATOM 1461 C C . GLU A 1 179 ? -4.595 -7.569 17.125 1.00 82.75 179 GLU A C 1
ATOM 1463 O O . GLU A 1 179 ? -4.460 -6.351 17.202 1.00 82.75 179 GLU A O 1
ATOM 1468 N N . GLY A 1 180 ? -5.400 -8.124 16.214 1.00 86.69 180 GLY A N 1
ATOM 1469 C CA . GLY A 1 180 ? -6.298 -7.327 15.389 1.00 86.69 180 GLY A CA 1
ATOM 1470 C C . GLY A 1 180 ? -5.596 -6.497 14.309 1.00 86.69 180 GLY A C 1
ATOM 1471 O O . GLY A 1 180 ? -6.066 -5.416 13.948 1.00 86.69 180 GLY A O 1
ATOM 1472 N N . HIS A 1 181 ? -4.469 -6.990 13.798 1.00 91.56 181 HIS A N 1
ATOM 1473 C CA . HIS A 1 181 ? -3.706 -6.346 12.734 1.00 91.56 181 HIS A CA 1
ATOM 1474 C C . HIS A 1 181 ? -3.329 -7.344 11.632 1.00 91.56 181 HIS A C 1
ATOM 1476 O O . HIS A 1 181 ? -3.317 -8.563 11.835 1.00 91.56 181 HIS A O 1
ATOM 1482 N N . ILE A 1 182 ? -3.031 -6.809 10.449 1.00 93.62 182 ILE A N 1
ATOM 1483 C CA . ILE A 1 182 ? -2.421 -7.550 9.344 1.00 93.62 182 ILE A CA 1
ATOM 1484 C C . ILE A 1 182 ? -0.959 -7.139 9.248 1.00 93.62 182 ILE A C 1
ATOM 1486 O O . ILE A 1 182 ? -0.654 -5.944 9.269 1.00 93.62 182 ILE A O 1
ATOM 1490 N N . THR A 1 183 ? -0.093 -8.127 9.066 1.00 93.69 183 THR A N 1
ATOM 1491 C CA . THR A 1 183 ? 1.291 -7.934 8.635 1.00 93.69 183 THR A CA 1
ATOM 1492 C C . THR A 1 183 ? 1.401 -8.426 7.200 1.00 93.69 183 THR A C 1
ATOM 1494 O O . THR A 1 183 ? 1.008 -9.555 6.909 1.00 93.69 183 THR A O 1
ATOM 1497 N N . ALA A 1 184 ? 1.863 -7.580 6.283 1.00 93.12 184 ALA A N 1
ATOM 1498 C CA . ALA A 1 184 ? 2.017 -7.951 4.881 1.00 93.12 184 ALA A CA 1
ATOM 1499 C C . ALA A 1 184 ? 3.317 -7.415 4.288 1.00 93.12 184 ALA A C 1
ATOM 1501 O O . ALA A 1 184 ? 3.751 -6.304 4.595 1.00 93.12 184 ALA A O 1
ATOM 1502 N N . THR A 1 185 ? 3.878 -8.198 3.379 1.00 93.12 185 THR A N 1
ATOM 1503 C CA . THR A 1 185 ? 5.161 -7.943 2.735 1.00 93.12 185 THR A CA 1
ATOM 1504 C C . THR A 1 185 ? 4.926 -7.896 1.236 1.00 93.12 185 THR A C 1
ATOM 1506 O O . THR A 1 185 ? 4.503 -8.879 0.621 1.00 93.12 185 THR A O 1
ATOM 1509 N N . PHE A 1 186 ? 5.178 -6.742 0.619 1.00 92.75 186 PHE A N 1
ATOM 1510 C CA . PHE A 1 186 ? 5.026 -6.597 -0.828 1.00 92.75 186 PHE A CA 1
ATOM 1511 C C . PHE A 1 186 ? 6.076 -7.411 -1.579 1.00 92.75 186 PHE A C 1
ATOM 1513 O O . PHE A 1 186 ? 7.220 -7.551 -1.144 1.00 92.75 186 PHE A O 1
ATOM 1520 N N . ASN A 1 187 ? 5.713 -7.886 -2.770 1.00 92.06 187 ASN A N 1
ATOM 1521 C CA . ASN A 1 187 ? 6.688 -8.491 -3.666 1.00 92.06 187 ASN A CA 1
ATOM 1522 C C . ASN A 1 187 ? 7.766 -7.451 -4.047 1.00 92.06 187 ASN A C 1
ATOM 1524 O O . ASN A 1 187 ? 7.410 -6.390 -4.578 1.00 92.06 187 ASN A O 1
ATOM 1528 N N . PRO A 1 188 ? 9.072 -7.735 -3.865 1.00 89.81 188 PRO A N 1
ATOM 1529 C CA . PRO A 1 188 ? 10.147 -6.791 -4.180 1.00 89.81 188 PRO A CA 1
ATOM 1530 C C . PRO A 1 188 ? 10.103 -6.258 -5.617 1.00 89.81 188 PRO A C 1
ATOM 1532 O O . PRO A 1 188 ? 10.483 -5.116 -5.874 1.00 89.81 188 PRO A O 1
ATOM 1535 N N . LYS A 1 189 ? 9.588 -7.047 -6.571 1.00 89.31 189 LYS A N 1
ATOM 1536 C CA . LYS A 1 189 ? 9.427 -6.610 -7.967 1.00 89.31 189 LYS A CA 1
ATOM 1537 C C . LYS A 1 189 ? 8.361 -5.522 -8.126 1.00 89.31 189 LYS A C 1
ATOM 1539 O O . LYS A 1 189 ? 8.504 -4.656 -8.982 1.00 89.31 189 LYS A O 1
ATOM 1544 N N . ILE A 1 190 ? 7.324 -5.532 -7.288 1.00 90.81 190 ILE A N 1
ATOM 1545 C CA . ILE A 1 190 ? 6.277 -4.501 -7.263 1.00 90.81 190 ILE A CA 1
ATOM 1546 C C . ILE A 1 190 ? 6.734 -3.280 -6.473 1.00 90.81 190 ILE A C 1
ATOM 1548 O O . ILE A 1 190 ? 6.422 -2.162 -6.873 1.00 90.81 190 ILE A O 1
ATOM 1552 N N . VAL A 1 191 ? 7.521 -3.459 -5.407 1.00 90.62 191 VAL A N 1
ATOM 1553 C CA . VAL A 1 191 ? 8.062 -2.346 -4.606 1.00 90.62 191 VAL A CA 1
ATOM 1554 C C . VAL A 1 191 ? 8.825 -1.343 -5.479 1.00 90.62 191 VAL A C 1
ATOM 1556 O O . VAL A 1 191 ? 8.648 -0.139 -5.312 1.00 90.62 191 VAL A O 1
ATOM 1559 N N . LYS A 1 192 ? 9.557 -1.810 -6.501 1.00 88.81 192 LYS A N 1
ATOM 1560 C CA . LYS A 1 192 ? 10.244 -0.958 -7.500 1.00 88.81 192 LYS A CA 1
ATOM 1561 C C . LYS A 1 192 ? 9.314 0.019 -8.233 1.00 88.81 192 LYS A C 1
ATOM 1563 O O . LYS A 1 192 ? 9.763 1.033 -8.751 1.00 88.81 192 LYS A O 1
ATOM 1568 N N . HIS A 1 193 ? 8.017 -0.275 -8.277 1.00 89.25 193 HIS A N 1
ATOM 1569 C CA . HIS A 1 193 ? 6.983 0.567 -8.874 1.00 89.25 193 HIS A CA 1
ATOM 1570 C C . HIS A 1 193 ? 6.258 1.476 -7.871 1.00 89.25 193 HIS A C 1
ATOM 1572 O O . HIS A 1 193 ? 5.341 2.194 -8.279 1.00 89.25 193 HIS A O 1
ATOM 1578 N N . LEU A 1 194 ? 6.635 1.435 -6.594 1.00 89.50 194 LEU A N 1
ATOM 1579 C CA . LEU A 1 194 ? 6.042 2.199 -5.495 1.00 89.50 194 LEU A CA 1
ATOM 1580 C C . LEU A 1 194 ? 7.026 3.212 -4.898 1.00 89.50 194 LEU A C 1
ATOM 1582 O O . LEU A 1 194 ? 6.609 4.269 -4.436 1.00 89.50 194 LEU A O 1
ATOM 1586 N N . VAL A 1 195 ? 8.327 2.916 -4.933 1.00 87.62 195 VAL A N 1
ATOM 1587 C CA . VAL A 1 195 ? 9.368 3.738 -4.298 1.00 87.62 195 VAL A CA 1
ATOM 1588 C C . VAL A 1 195 ? 10.344 4.323 -5.307 1.00 87.62 195 VAL A C 1
ATOM 1590 O O . VAL A 1 195 ? 10.529 3.795 -6.400 1.00 87.62 195 VAL A O 1
ATOM 1593 N N . ASN A 1 196 ? 11.007 5.404 -4.894 1.00 82.44 196 ASN A N 1
ATOM 1594 C CA . ASN A 1 196 ? 12.141 6.010 -5.595 1.00 82.44 196 ASN A CA 1
ATOM 1595 C C . ASN A 1 196 ? 11.859 6.371 -7.071 1.00 82.44 196 ASN A C 1
ATOM 1597 O O . ASN A 1 196 ? 12.726 6.298 -7.944 1.00 82.44 196 ASN A O 1
ATOM 1601 N N . LEU A 1 197 ? 10.614 6.766 -7.343 1.00 85.62 197 LEU A N 1
ATOM 1602 C CA . LEU A 1 197 ? 10.146 7.144 -8.669 1.00 85.62 197 LEU A CA 1
ATOM 1603 C C . LEU A 1 197 ? 10.544 8.592 -8.957 1.00 85.62 197 LEU A C 1
ATOM 1605 O O . LEU A 1 197 ? 10.136 9.504 -8.243 1.00 85.62 197 LEU A O 1
ATOM 1609 N N . ARG A 1 198 ? 11.343 8.799 -10.005 1.00 81.56 198 ARG A N 1
ATOM 1610 C CA . ARG A 1 198 ? 11.772 10.141 -10.435 1.00 81.56 198 ARG A CA 1
ATOM 1611 C C . ARG A 1 198 ? 10.801 10.768 -11.425 1.00 81.56 198 ARG A C 1
ATOM 1613 O O . ARG A 1 198 ? 10.523 11.956 -11.356 1.00 81.56 198 ARG A O 1
ATOM 1620 N N . GLU A 1 199 ? 10.282 9.949 -12.331 1.00 81.56 199 GLU A N 1
ATOM 1621 C CA . GLU A 1 199 ? 9.447 10.373 -13.450 1.00 81.56 199 GLU A CA 1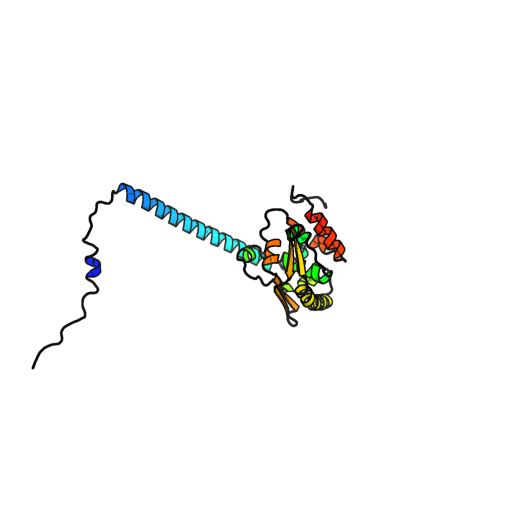
ATOM 1622 C C . GLU A 1 199 ? 8.295 9.386 -13.647 1.00 81.56 199 GLU A C 1
ATOM 1624 O O . GLU A 1 199 ? 8.338 8.250 -13.167 1.00 81.56 199 GLU A O 1
ATOM 1629 N N . HIS A 1 200 ? 7.254 9.824 -14.359 1.00 85.81 200 HIS A N 1
ATOM 1630 C CA . HIS A 1 200 ? 6.099 8.997 -14.720 1.00 85.81 200 HIS A CA 1
ATOM 1631 C C . HIS A 1 200 ? 5.453 8.273 -13.530 1.00 85.81 200 HIS A C 1
ATOM 1633 O O . HIS A 1 200 ? 5.218 7.059 -13.563 1.00 85.81 200 HIS A O 1
ATOM 1639 N N . PHE A 1 201 ? 5.133 9.032 -12.490 1.00 90.62 201 PHE A N 1
ATOM 1640 C CA . PHE A 1 201 ? 4.401 8.556 -11.329 1.00 90.62 201 PHE A CA 1
ATOM 1641 C C . PHE A 1 201 ? 3.142 9.387 -11.108 1.00 90.62 201 PHE A C 1
ATOM 1643 O O . PHE A 1 201 ? 3.047 10.541 -11.527 1.00 90.62 201 PHE A O 1
ATOM 1650 N N . LEU A 1 202 ? 2.189 8.787 -10.411 1.00 91.44 202 LEU A N 1
ATOM 1651 C CA . LEU A 1 202 ? 1.065 9.484 -9.822 1.00 91.44 202 LEU A CA 1
ATOM 1652 C C . LEU A 1 202 ? 1.277 9.597 -8.317 1.00 91.44 202 LEU A C 1
ATOM 1654 O O . LEU A 1 202 ? 1.919 8.747 -7.694 1.00 91.44 202 LEU A O 1
ATOM 1658 N N . SER A 1 203 ? 0.719 10.657 -7.747 1.00 89.75 203 SER A N 1
ATOM 1659 C CA . SER A 1 203 ? 0.673 10.882 -6.309 1.00 89.75 203 SER A CA 1
ATOM 1660 C C . SER A 1 203 ? -0.673 11.496 -5.944 1.00 89.75 203 SER A C 1
ATOM 1662 O O . SER A 1 203 ? -1.153 12.403 -6.631 1.00 89.75 203 SER A O 1
ATOM 1664 N N . TYR A 1 204 ? -1.293 10.985 -4.887 1.00 91.62 204 TYR A N 1
ATOM 1665 C CA . TYR A 1 204 ? -2.512 11.539 -4.301 1.00 91.62 204 TYR A CA 1
ATOM 1666 C C . TYR A 1 204 ? -2.550 11.276 -2.796 1.00 91.62 204 TYR A C 1
ATOM 1668 O O . TYR A 1 204 ? -1.896 10.365 -2.291 1.00 91.62 204 TYR A O 1
ATOM 1676 N N . LYS A 1 205 ? -3.334 12.072 -2.065 1.00 91.19 205 LYS A N 1
ATOM 1677 C CA . LYS A 1 205 ? -3.614 11.818 -0.645 1.00 91.19 205 LYS A CA 1
ATOM 1678 C C . LYS A 1 205 ? -4.683 10.746 -0.500 1.00 91.19 205 LYS A C 1
ATOM 1680 O O . LYS A 1 205 ? -5.694 10.814 -1.202 1.00 91.19 205 LYS A O 1
ATOM 1685 N N . LEU A 1 206 ? -4.522 9.826 0.449 1.00 90.62 206 LEU A N 1
ATOM 1686 C CA . LEU A 1 206 ? -5.480 8.738 0.659 1.00 90.62 206 LEU A CA 1
ATOM 1687 C C . LEU A 1 206 ? -6.903 9.269 0.919 1.00 90.62 206 LEU A C 1
ATOM 1689 O O . LEU A 1 206 ? -7.865 8.744 0.360 1.00 90.62 206 LEU A O 1
ATOM 1693 N N . LYS A 1 207 ? -7.040 10.392 1.631 1.00 90.62 207 LYS A N 1
ATOM 1694 C CA . LYS A 1 207 ? -8.301 11.109 1.889 1.00 90.62 207 LYS A CA 1
ATOM 1695 C C . LYS A 1 207 ? -9.135 11.395 0.640 1.00 90.62 207 LYS A C 1
ATOM 1697 O O . LYS A 1 207 ? -10.358 11.359 0.712 1.00 90.62 207 LYS A O 1
ATOM 1702 N N . GLN A 1 208 ? -8.501 11.641 -0.511 1.00 88.06 208 GLN A N 1
ATOM 1703 C CA . GLN A 1 208 ? -9.211 11.890 -1.777 1.00 88.06 208 GLN A CA 1
ATOM 1704 C C . GLN A 1 208 ? -9.967 10.654 -2.275 1.00 88.06 208 GLN A C 1
ATOM 1706 O O . GLN A 1 208 ? -10.930 10.772 -3.025 1.00 88.06 208 GLN A O 1
ATOM 1711 N N . THR A 1 209 ? -9.528 9.474 -1.845 1.00 88.75 209 THR A N 1
ATOM 1712 C CA . THR A 1 209 ? -10.020 8.174 -2.308 1.00 88.75 209 THR A CA 1
ATOM 1713 C C . THR A 1 209 ? -10.858 7.429 -1.265 1.00 88.75 209 THR A C 1
ATOM 1715 O O . THR A 1 209 ? -11.572 6.488 -1.606 1.00 88.75 209 THR A O 1
ATOM 1718 N N . VAL A 1 210 ? -10.848 7.879 -0.004 1.00 87.00 210 VAL A N 1
ATOM 1719 C CA . VAL A 1 210 ? -11.620 7.288 1.109 1.00 87.00 210 VAL A CA 1
ATOM 1720 C C . VAL A 1 210 ? -13.121 7.210 0.804 1.00 87.00 210 VAL A C 1
ATOM 1722 O O . VAL A 1 210 ? -13.776 6.229 1.155 1.00 87.00 210 VAL A O 1
ATOM 1725 N N . SER A 1 211 ? -13.671 8.211 0.111 1.00 87.69 211 SER A N 1
ATOM 1726 C CA . SER A 1 211 ? -15.099 8.288 -0.227 1.00 87.69 211 SER A CA 1
ATOM 1727 C C . SER A 1 211 ? -15.536 7.307 -1.323 1.00 87.69 211 SER A C 1
ATOM 1729 O O . SER A 1 211 ? -16.736 7.139 -1.562 1.00 87.69 211 SER A O 1
ATOM 1731 N N . PHE A 1 212 ? -14.598 6.634 -1.994 1.00 91.88 212 PHE A N 1
ATOM 1732 C CA . PHE A 1 212 ? -14.922 5.723 -3.083 1.00 91.88 212 PHE A CA 1
ATOM 1733 C C . PHE A 1 212 ? -15.580 4.443 -2.557 1.00 91.88 212 PHE A C 1
ATOM 1735 O O . PHE A 1 212 ? -15.059 3.733 -1.691 1.00 91.88 212 PHE A O 1
ATOM 1742 N N . LYS A 1 213 ? -16.753 4.137 -3.123 1.00 89.44 213 LYS A N 1
ATOM 1743 C CA . LYS A 1 213 ? -17.550 2.943 -2.798 1.00 89.44 213 LYS A CA 1
ATOM 1744 C C . LYS A 1 213 ? -17.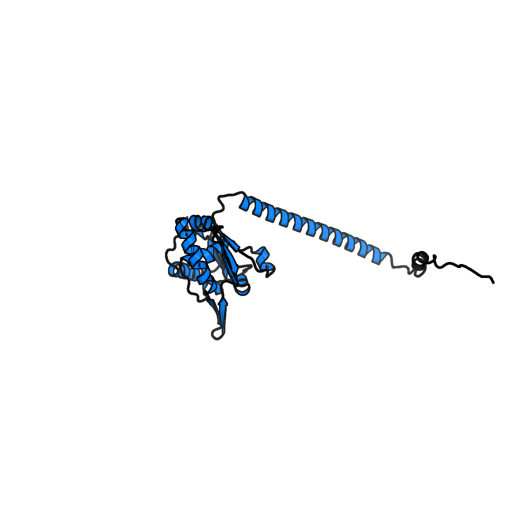267 1.755 -3.721 1.00 89.44 213 LYS A C 1
ATOM 1746 O O . LYS A 1 213 ? -17.650 0.639 -3.399 1.00 89.44 213 LYS A O 1
ATOM 1751 N N . SER A 1 214 ? -16.616 1.990 -4.861 1.00 92.50 214 SER A N 1
ATOM 1752 C CA . SER A 1 214 ? -16.381 0.990 -5.904 1.00 92.50 214 SER A CA 1
ATOM 1753 C C . SER A 1 214 ? -14.911 0.956 -6.309 1.00 92.50 214 SER A C 1
ATOM 1755 O O . SER A 1 214 ? -14.283 2.005 -6.487 1.00 92.50 214 SER A O 1
ATOM 1757 N N . SER A 1 215 ? -14.369 -0.250 -6.499 1.00 92.12 215 SER A N 1
ATOM 1758 C CA . SER A 1 215 ? -13.001 -0.438 -6.990 1.00 92.12 215 SER A CA 1
ATOM 1759 C C . SER A 1 215 ? -12.829 0.090 -8.418 1.00 92.12 215 SER A C 1
ATOM 1761 O O . SER A 1 215 ? -11.760 0.596 -8.755 1.00 92.12 215 SER A O 1
ATOM 1763 N N . TYR A 1 216 ? -13.889 0.082 -9.234 1.00 92.25 216 TYR A N 1
ATOM 1764 C CA . TYR A 1 216 ? -13.878 0.659 -10.583 1.00 92.25 216 TYR A CA 1
ATOM 1765 C C . TYR A 1 216 ? -13.705 2.179 -10.567 1.00 92.25 216 TYR A C 1
ATOM 1767 O O . TYR A 1 216 ? -12.936 2.713 -11.362 1.00 92.25 216 TYR A O 1
ATOM 1775 N N . THR A 1 217 ? -14.372 2.879 -9.642 1.00 93.94 217 THR A N 1
ATOM 1776 C CA . THR A 1 217 ? -14.215 4.334 -9.475 1.00 93.94 217 THR A CA 1
ATOM 1777 C C . THR A 1 217 ? -12.780 4.675 -9.101 1.00 93.94 217 THR A C 1
ATOM 1779 O O . THR A 1 217 ? -12.177 5.558 -9.708 1.00 93.94 217 THR A O 1
ATOM 1782 N N . TRP A 1 218 ? -12.207 3.918 -8.161 1.00 94.06 218 TRP A N 1
ATOM 1783 C CA . TRP A 1 218 ? -10.805 4.065 -7.782 1.00 94.06 218 TRP A CA 1
ATOM 1784 C C . TRP A 1 218 ? -9.878 3.848 -8.976 1.00 94.06 218 TRP A C 1
ATOM 1786 O O . TRP A 1 218 ? -8.972 4.638 -9.232 1.00 94.06 218 TRP A O 1
ATOM 1796 N N . ARG A 1 219 ? -10.137 2.790 -9.746 1.00 92.56 219 ARG A N 1
ATOM 1797 C CA . ARG A 1 219 ? -9.344 2.439 -10.917 1.00 92.56 219 ARG A CA 1
ATOM 1798 C C . ARG A 1 219 ? -9.386 3.527 -11.986 1.00 92.56 219 ARG A C 1
ATOM 1800 O O . ARG A 1 219 ? -8.345 3.889 -12.527 1.00 92.56 219 ARG A O 1
ATOM 1807 N N . LEU A 1 220 ? -10.571 4.050 -12.284 1.00 93.12 220 LEU A N 1
ATOM 1808 C CA . LEU A 1 220 ? -10.740 5.145 -13.232 1.00 93.12 220 LEU A CA 1
ATOM 1809 C C . LEU A 1 220 ? -9.983 6.393 -12.762 1.00 93.12 220 LEU A C 1
ATOM 1811 O O . LEU A 1 220 ? -9.263 7.000 -13.551 1.00 93.12 220 LEU A O 1
ATOM 1815 N N . PHE A 1 221 ? -10.088 6.728 -11.473 1.00 93.69 221 PHE A N 1
ATOM 1816 C CA . PHE A 1 221 ? -9.352 7.833 -10.863 1.00 93.69 221 PHE A CA 1
ATOM 1817 C C . PHE A 1 221 ? -7.834 7.681 -11.028 1.00 93.69 221 PHE A C 1
ATOM 1819 O O . PHE A 1 221 ? -7.181 8.599 -11.521 1.00 93.69 221 PHE A O 1
ATOM 1826 N N . GLU A 1 222 ? -7.268 6.519 -10.697 1.00 92.38 222 GLU A N 1
ATOM 1827 C CA . GLU A 1 222 ? -5.830 6.264 -10.855 1.00 92.38 222 GLU A CA 1
ATOM 1828 C C . GLU A 1 222 ? -5.379 6.322 -12.314 1.00 92.38 222 GLU A C 1
ATOM 1830 O O . GLU A 1 222 ? -4.319 6.880 -12.604 1.00 92.38 222 GLU A O 1
ATOM 1835 N N . ILE A 1 223 ? -6.179 5.785 -13.243 1.00 92.19 223 ILE A N 1
ATOM 1836 C CA . ILE A 1 223 ? -5.887 5.893 -14.673 1.00 92.19 223 ILE A CA 1
ATOM 1837 C C . ILE A 1 223 ? -5.819 7.369 -15.055 1.00 92.19 223 ILE A C 1
ATOM 1839 O O . ILE A 1 223 ? -4.787 7.785 -15.573 1.00 92.19 223 ILE A O 1
ATOM 1843 N N . MET A 1 224 ? -6.846 8.171 -14.758 1.00 92.00 224 MET A N 1
ATOM 1844 C CA . MET A 1 224 ? -6.863 9.606 -15.076 1.00 92.00 224 MET A CA 1
ATOM 1845 C C . MET A 1 224 ? -5.667 10.344 -14.465 1.00 92.00 224 MET A C 1
ATOM 1847 O O . MET A 1 224 ? -4.968 11.079 -15.163 1.00 92.00 224 MET A O 1
ATOM 1851 N N . MET A 1 225 ? -5.364 10.084 -13.191 1.00 90.56 225 MET A N 1
ATOM 1852 C CA . MET A 1 225 ? -4.211 10.673 -12.507 1.00 90.56 225 MET A CA 1
ATOM 1853 C C . MET A 1 225 ? -2.879 10.267 -13.142 1.00 90.56 225 MET A C 1
ATOM 1855 O O . MET A 1 225 ? -1.964 11.081 -13.191 1.00 90.56 225 MET A O 1
ATOM 1859 N N . SER A 1 226 ? -2.770 9.059 -13.700 1.00 89.38 226 SER A N 1
ATOM 1860 C CA . SER A 1 226 ? -1.564 8.616 -14.411 1.00 89.38 226 SER A CA 1
ATOM 1861 C C . SER A 1 226 ? -1.319 9.343 -15.741 1.00 89.38 226 SER A C 1
ATOM 1863 O O . SER A 1 226 ? -0.214 9.276 -16.278 1.00 89.38 226 SER A O 1
ATOM 1865 N N . TRP A 1 227 ? -2.339 9.982 -16.326 1.00 87.88 227 TRP A N 1
ATOM 1866 C CA . TRP A 1 227 ? -2.213 10.792 -17.550 1.00 87.88 227 TRP A CA 1
ATOM 1867 C C . TRP A 1 227 ? -1.954 12.261 -17.257 1.00 87.88 227 TRP A C 1
ATOM 1869 O O . TRP A 1 227 ? -1.559 13.004 -18.156 1.00 87.88 227 TRP A O 1
ATOM 1879 N N . LYS A 1 228 ? -2.145 12.684 -16.005 1.00 81.75 228 LYS A N 1
ATOM 1880 C CA . LYS A 1 228 ? -1.806 14.029 -15.575 1.00 81.75 228 LYS A CA 1
ATOM 1881 C C . LYS A 1 228 ? -0.311 14.241 -15.801 1.00 81.75 228 LYS A C 1
ATOM 1883 O O . LYS A 1 228 ? 0.520 13.652 -15.111 1.00 81.75 228 LYS A O 1
ATOM 1888 N N . LYS A 1 229 ? 0.038 15.069 -16.789 1.00 60.41 229 LYS A N 1
ATOM 1889 C CA . LYS A 1 229 ? 1.418 15.520 -16.980 1.00 60.41 229 LYS A CA 1
ATOM 1890 C C . LYS A 1 229 ? 1.851 16.207 -15.689 1.00 60.41 229 LYS A C 1
ATOM 1892 O O . LYS A 1 229 ? 1.208 17.157 -15.240 1.00 60.41 229 LYS A O 1
ATOM 1897 N N . SER A 1 230 ? 2.917 15.689 -15.088 1.00 55.78 230 SER A N 1
ATOM 1898 C CA . SER A 1 230 ? 3.618 16.353 -13.998 1.00 55.78 230 SER A CA 1
ATOM 1899 C C . SER A 1 230 ? 4.294 17.590 -14.568 1.00 55.78 230 SER A C 1
ATOM 1901 O O . SER A 1 230 ? 5.482 17.551 -14.859 1.00 55.78 230 SER A O 1
ATOM 1903 N N . ASP A 1 231 ? 3.532 18.660 -14.773 1.00 44.69 231 ASP A N 1
ATOM 1904 C CA . ASP A 1 231 ? 4.140 19.964 -15.011 1.00 44.69 231 ASP A CA 1
ATOM 1905 C C . ASP A 1 231 ? 4.186 20.793 -13.724 1.00 44.69 231 ASP A C 1
ATOM 1907 O O . ASP A 1 231 ? 5.079 21.615 -13.579 1.00 44.69 231 ASP A O 1
ATOM 1911 N N . ARG A 1 232 ? 3.310 20.544 -12.728 1.00 41.69 232 ARG A N 1
ATOM 1912 C CA . ARG A 1 232 ? 3.383 21.161 -11.382 1.00 41.69 232 ARG A CA 1
ATOM 1913 C C . ARG A 1 232 ? 2.717 20.292 -10.300 1.00 41.69 232 ARG A C 1
ATOM 1915 O O . ARG A 1 232 ? 1.648 19.730 -10.563 1.00 41.69 232 ARG A O 1
ATOM 1922 N N . PRO A 1 233 ? 3.269 20.211 -9.071 1.00 44.31 233 PRO A N 1
ATOM 1923 C CA . PRO A 1 233 ? 2.519 19.728 -7.917 1.00 44.31 233 PRO A CA 1
ATOM 1924 C C . PRO A 1 233 ? 1.333 20.672 -7.680 1.00 44.31 233 PRO A C 1
ATOM 1926 O O . PRO A 1 233 ? 1.494 21.882 -7.545 1.00 44.31 233 PRO A O 1
ATOM 1929 N N . VAL A 1 234 ? 0.125 20.116 -7.679 1.00 47.56 234 VAL A N 1
ATOM 1930 C CA . VAL A 1 234 ? -1.126 20.848 -7.434 1.00 47.56 234 VAL A CA 1
ATOM 1931 C C . VAL A 1 234 ? -1.188 21.273 -5.968 1.00 47.56 234 VAL A C 1
ATOM 1933 O O . VAL A 1 234 ? -1.736 20.572 -5.122 1.00 47.56 234 VAL A O 1
ATOM 1936 N N . ALA A 1 235 ? -0.641 22.446 -5.678 1.00 44.44 235 ALA A N 1
ATOM 1937 C CA . ALA A 1 235 ? -1.276 23.349 -4.737 1.00 44.44 235 ALA A CA 1
ATOM 1938 C C . ALA A 1 235 ? -2.449 24.022 -5.480 1.00 44.44 235 ALA A C 1
ATOM 1940 O O . ALA A 1 235 ? -2.227 24.674 -6.496 1.00 44.44 235 ALA A O 1
ATOM 1941 N N . GLY A 1 236 ? -3.687 23.825 -5.013 1.00 47.38 236 GLY A N 1
ATOM 1942 C CA . GLY A 1 236 ? -4.793 24.754 -5.301 1.00 47.38 236 GLY A CA 1
ATOM 1943 C C . GLY A 1 236 ? -5.723 24.496 -6.498 1.00 47.38 236 GLY A C 1
ATOM 1944 O O . GLY A 1 236 ? -6.043 25.450 -7.189 1.00 47.38 236 GLY A O 1
ATOM 1945 N N . TRP A 1 237 ? -6.214 23.270 -6.744 1.00 44.41 237 TRP A N 1
ATOM 1946 C CA . TRP A 1 237 ? -7.386 23.081 -7.642 1.00 44.41 237 TRP A CA 1
ATOM 1947 C C . TRP A 1 237 ? -8.677 22.663 -6.903 1.00 44.41 237 TRP A C 1
ATOM 1949 O O . TRP A 1 237 ? -9.723 22.514 -7.518 1.00 44.41 237 TRP A O 1
ATOM 1959 N N . PHE A 1 238 ? -8.647 22.482 -5.580 1.00 42.25 238 PHE A N 1
ATOM 1960 C CA . PHE A 1 238 ? -9.849 22.131 -4.800 1.00 42.25 238 PHE A CA 1
ATOM 1961 C C . PHE A 1 238 ? -9.985 22.972 -3.525 1.00 42.25 238 PHE A C 1
ATOM 1963 O O . PHE A 1 238 ? -10.176 22.442 -2.433 1.00 42.25 238 PHE A O 1
ATOM 1970 N N . THR A 1 239 ? -9.861 24.283 -3.688 1.00 38.69 239 THR A N 1
ATOM 1971 C CA . THR A 1 239 ? -10.316 25.325 -2.755 1.00 38.69 239 THR A CA 1
ATOM 1972 C C . THR A 1 239 ? -10.886 26.436 -3.604 1.00 38.69 239 THR A C 1
ATOM 1974 O O . THR A 1 239 ? -12.029 26.842 -3.330 1.00 38.69 239 THR A O 1
#

Sequence (239 aa):
MDYKRENLGYKREDKKNLLVKKGEKSYNTSHVSRIVPAMNQAKDLIARLEKLRANHEKKALKTQLEVARDPRHKIEENSVVKSNRLARAYYRFDIVEKRIMEAMISKLDSLLANKEQMQDIRLEASEYANAFGVKLHKAYEEMAGAVHRLMRTVITIRESDDVKREYTLMAEAVYHKGEGHITATFNPKIVKHLVNLREHFLSYKLKQTVSFKSSYTWRLFEIMMSWKKSDRPVAGWFT

Radius of gyration: 30.06 Å; Cα contacts (8 Å, |Δi|>4): 267; chains: 1; bounding box: 95×62×60 Å